Protein AF-0000000070181061 (afdb_homodimer)

Organism: Crotalus adamanteus (NCBI:txid8729)

pLDDT: mean 92.45, std 10.1, range [51.41, 98.81]

Foldseek 3Di:
DDFQQLVVLLVVCLVPLVLAAQWEEEEEQCQLNSNQVSSVVSHHPAYEYEALDPVSQVSVQVVCVVVVHDRHHYHNDDCQPHPPDDGQEYEYTPQQADQVRLVSNLVRVCVRCVVQRYKYKYKALCHPSQVVDPSVVQKDWDDKDADPPDPCVNVVNRGMMTMIMHHD/DDFQQLVVLLVVCLVPLVLAAQWEEEEEQCQLNSNQVSSVVSHHPAYEYEALDPVSQVSVQVVCVVVVHDRHHYHNDDCQPHPPDDGQEYEYTPQQADQVRLVSRLVRVCVRCVVQRYKYKYKALCHPSQVVDPSVVQKDWDDKDADPPDPCVNVVNRGMMTMIMHHD

Structure (mmCIF, N/CA/C/O backbone):
data_AF-0000000070181061-model_v1
#
loop_
_entity.id
_entity.type
_entity.pdbx_description
1 polymer 'Electron transfer flavoprotein beta subunit lysine methyltransferase'
#
loop_
_atom_site.group_PDB
_atom_site.id
_atom_site.type_symbol
_atom_site.label_atom_id
_atom_site.label_alt_id
_atom_site.label_comp_id
_atom_site.label_asym_id
_atom_site.label_entity_id
_atom_site.label_seq_id
_atom_site.pdbx_PDB_ins_code
_atom_site.Cartn_x
_atom_site.Cartn_y
_atom_site.Cartn_z
_atom_site.occupancy
_atom_site.B_iso_or_equiv
_atom_site.auth_seq_id
_atom_site.auth_comp_id
_atom_site.auth_asym_id
_atom_site.auth_atom_id
_atom_site.pdbx_PDB_model_num
ATOM 1 N N . MET A 1 1 ? -11.695 5.309 -5.578 1 59.16 1 MET A N 1
ATOM 2 C CA . MET A 1 1 ? -11.336 6.371 -4.645 1 59.16 1 MET A CA 1
ATOM 3 C C . MET A 1 1 ? -9.852 6.711 -4.742 1 59.16 1 MET A C 1
ATOM 5 O O . MET A 1 1 ? -9.016 5.812 -4.859 1 59.16 1 MET A O 1
ATOM 9 N N . TYR A 1 2 ? -9.523 7.855 -5.227 1 74.12 2 TYR A N 1
ATOM 10 C CA . TYR A 1 2 ? -8.195 8.438 -5.406 1 74.12 2 TYR A CA 1
ATOM 11 C C . TYR A 1 2 ? -7.812 9.305 -4.215 1 74.12 2 TYR A C 1
ATOM 13 O O . TYR A 1 2 ? -8.672 9.938 -3.6 1 74.12 2 TYR A O 1
ATOM 21 N N . TRP A 1 3 ? -6.562 9.156 -3.689 1 87.44 3 TRP A N 1
ATOM 22 C CA . TRP A 1 3 ? -6.082 9.867 -2.508 1 87.44 3 TRP A CA 1
ATOM 23 C C . TRP A 1 3 ? -4.918 10.789 -2.861 1 87.44 3 TRP A C 1
ATOM 25 O O . TRP A 1 3 ? -3.775 10.539 -2.477 1 87.44 3 TRP A O 1
ATOM 35 N N . PRO A 1 4 ? -5.219 11.961 -3.525 1 91.12 4 PRO A N 1
ATOM 36 C CA . PRO A 1 4 ? -4.164 12.883 -3.949 1 91.12 4 PRO A CA 1
ATOM 37 C C . PRO A 1 4 ? -3.412 13.5 -2.773 1 91.12 4 PRO A C 1
ATOM 39 O O . PRO A 1 4 ? -2.215 13.781 -2.879 1 91.12 4 PRO A O 1
ATOM 42 N N . GLY A 1 5 ? -4.152 13.711 -1.73 1 94.31 5 GLY A N 1
ATOM 43 C CA . GLY A 1 5 ? -3.523 14.297 -0.559 1 94.31 5 GLY A CA 1
ATOM 44 C C . GLY A 1 5 ? -2.373 13.469 -0.019 1 94.31 5 GLY A C 1
ATOM 45 O O . GLY A 1 5 ? -1.289 13.992 0.241 1 94.31 5 GLY A O 1
ATOM 46 N N . GLY A 1 6 ? -2.646 12.156 0.188 1 94.75 6 GLY A N 1
ATOM 47 C CA . GLY A 1 6 ? -1.6 11.242 0.621 1 94.75 6 GLY A CA 1
ATOM 48 C C . GLY A 1 6 ? -0.425 11.188 -0.338 1 94.75 6 GLY A C 1
ATOM 49 O O . GLY A 1 6 ? 0.73 11.141 0.089 1 94.75 6 GLY A O 1
ATOM 50 N N . GLN A 1 7 ? -0.76 11.25 -1.613 1 91.88 7 GLN A N 1
ATOM 51 C CA . GLN A 1 7 ? 0.275 11.242 -2.641 1 91.88 7 GLN A CA 1
ATOM 52 C C . GLN A 1 7 ? 1.186 12.461 -2.52 1 91.88 7 GLN A C 1
ATOM 54 O O . GLN A 1 7 ? 2.41 12.328 -2.521 1 91.88 7 GLN A O 1
ATOM 59 N N . GLY A 1 8 ? 0.547 13.586 -2.445 1 94.81 8 GLY A N 1
ATOM 60 C CA . GLY A 1 8 ? 1.312 14.812 -2.289 1 94.81 8 GLY A CA 1
ATOM 61 C C . GLY A 1 8 ? 2.135 14.844 -1.016 1 94.81 8 GLY A C 1
ATOM 62 O O . GLY A 1 8 ? 3.289 15.273 -1.026 1 94.81 8 GLY A O 1
ATOM 63 N N . LEU A 1 9 ? 1.564 14.359 0.056 1 96.88 9 LEU A N 1
ATOM 64 C CA . LEU A 1 9 ? 2.24 14.359 1.349 1 96.88 9 LEU A CA 1
ATOM 65 C C . LEU A 1 9 ? 3.484 13.477 1.31 1 96.88 9 LEU A C 1
ATOM 67 O O . LEU A 1 9 ? 4.539 13.859 1.815 1 96.88 9 LEU A O 1
ATOM 71 N N . SER A 1 10 ? 3.369 12.281 0.745 1 96.5 10 SER A N 1
ATOM 72 C CA . SER A 1 10 ? 4.504 11.375 0.638 1 96.5 10 SER A CA 1
ATOM 73 C C . SER A 1 10 ? 5.648 12 -0.148 1 96.5 10 SER A C 1
ATOM 75 O O . SER A 1 10 ? 6.801 11.977 0.289 1 96.5 10 SER A O 1
ATOM 77 N N . ARG A 1 11 ? 5.289 12.633 -1.261 1 94.88 11 ARG A N 1
ATOM 78 C CA . ARG A 1 11 ? 6.293 13.312 -2.076 1 94.88 11 ARG A CA 1
ATOM 79 C C . ARG A 1 11 ? 6.934 14.461 -1.312 1 94.88 11 ARG A C 1
ATOM 81 O O . ARG A 1 11 ? 8.156 14.648 -1.361 1 94.88 11 ARG A O 1
ATOM 88 N N . TYR A 1 12 ? 6.137 15.211 -0.627 1 97.94 12 TYR A N 1
ATOM 89 C CA . TYR A 1 12 ? 6.625 16.359 0.118 1 97.94 12 TYR A CA 1
ATOM 90 C C . TYR A 1 12 ? 7.652 15.945 1.16 1 97.94 12 TYR A C 1
ATOM 92 O O . TYR A 1 12 ? 8.695 16.594 1.307 1 97.94 12 TYR A O 1
ATOM 100 N N . LEU A 1 13 ? 7.387 14.852 1.898 1 98.19 13 LEU A N 1
ATOM 101 C CA . LEU A 1 13 ? 8.305 14.391 2.938 1 98.19 13 LEU A CA 1
ATOM 102 C C . LEU A 1 13 ? 9.609 13.898 2.33 1 98.19 13 LEU A C 1
ATOM 104 O O . LEU A 1 13 ? 10.688 14.117 2.895 1 98.19 13 LEU A O 1
ATOM 108 N N . LEU A 1 14 ? 9.5 13.281 1.168 1 97 14 LEU A N 1
ATOM 109 C CA . LEU A 1 14 ? 10.703 12.812 0.488 1 97 14 LEU A CA 1
ATOM 110 C C . LEU A 1 14 ? 11.523 13.992 -0.035 1 97 14 LEU A C 1
ATOM 112 O O . LEU A 1 14 ? 12.75 13.969 0.029 1 97 14 LEU A O 1
ATOM 116 N N . ASP A 1 15 ? 10.844 15 -0.495 1 97.44 15 ASP A N 1
ATOM 117 C CA . ASP A 1 15 ? 11.492 16.188 -1.041 1 97.44 15 ASP A CA 1
ATOM 118 C C . ASP A 1 15 ? 12.055 17.078 0.074 1 97.44 15 ASP A C 1
ATOM 120 O O . ASP A 1 15 ? 12.953 17.875 -0.16 1 97.44 15 ASP A O 1
ATOM 124 N N . ASN A 1 16 ? 11.5 16.984 1.239 1 98.12 16 ASN A N 1
ATOM 125 C CA . ASN A 1 16 ? 11.852 17.844 2.359 1 98.12 16 ASN A CA 1
ATOM 126 C C . ASN A 1 16 ? 12.141 17.047 3.623 1 98.12 16 ASN A C 1
ATOM 128 O O . ASN A 1 16 ? 11.438 17.188 4.625 1 98.12 16 ASN A O 1
ATOM 132 N N . PRO A 1 17 ? 13.227 16.234 3.623 1 98.12 17 PRO A N 1
ATOM 133 C CA . PRO A 1 17 ? 13.508 15.344 4.746 1 98.12 17 PRO A CA 1
ATOM 134 C C . PRO A 1 17 ? 13.656 16.078 6.074 1 98.12 17 PRO A C 1
ATOM 136 O O . PRO A 1 17 ? 13.406 15.516 7.137 1 98.12 17 PRO A O 1
ATOM 139 N N . LYS A 1 18 ? 13.938 17.359 6.066 1 97.81 18 LYS A N 1
ATOM 140 C CA . LYS A 1 18 ? 14.109 18.141 7.281 1 97.81 18 LYS A CA 1
ATOM 141 C C . LYS A 1 18 ? 12.805 18.234 8.07 1 97.81 18 LYS A C 1
ATOM 143 O O . LYS A 1 18 ? 12.812 18.453 9.281 1 97.81 18 LYS A O 1
ATOM 148 N N . MET A 1 19 ? 11.711 18.016 7.426 1 97.31 19 MET A N 1
ATOM 149 C CA . MET A 1 19 ? 10.391 18.094 8.055 1 97.31 19 MET A CA 1
ATOM 150 C C . MET A 1 19 ? 10.211 16.969 9.07 1 97.31 19 MET A C 1
ATOM 152 O O . MET A 1 19 ? 9.422 17.109 10.008 1 97.31 19 MET A O 1
ATOM 156 N N . VAL A 1 20 ? 10.992 15.844 8.836 1 98.44 20 VAL A N 1
ATOM 157 C CA . VAL A 1 20 ? 10.68 14.695 9.688 1 98.44 20 VAL A CA 1
ATOM 158 C C . VAL A 1 20 ? 11.953 14.18 10.352 1 98.44 20 VAL A C 1
ATOM 160 O O . VAL A 1 20 ? 11.898 13.344 11.25 1 98.44 20 VAL A O 1
ATOM 163 N N . GLN A 1 21 ? 13.109 14.68 9.969 1 98.44 21 GLN A N 1
ATOM 164 C CA . GLN A 1 21 ? 14.375 14.164 10.477 1 98.44 21 GLN A CA 1
ATOM 165 C C . GLN A 1 21 ? 14.422 14.211 12 1 98.44 21 GLN A C 1
ATOM 167 O O . GLN A 1 21 ? 14.172 15.258 12.602 1 98.44 21 GLN A O 1
ATOM 172 N N . LYS A 1 22 ? 14.633 13.07 12.656 1 98.31 22 LYS A N 1
ATOM 173 C CA . LYS A 1 22 ? 14.805 12.875 14.094 1 98.31 22 LYS A CA 1
ATOM 174 C C . LYS A 1 22 ? 13.508 13.172 14.844 1 98.31 22 LYS A C 1
ATOM 176 O O . LYS A 1 22 ? 13.531 13.422 16.047 1 98.31 22 LYS A O 1
ATOM 181 N N . LYS A 1 23 ? 12.383 13.172 14.18 1 98.38 23 LYS A N 1
ATOM 182 C CA . LYS A 1 23 ? 11.102 13.516 14.797 1 98.38 23 LYS A CA 1
ATOM 183 C C . LYS A 1 23 ? 10.25 12.266 15.008 1 98.38 23 LYS A C 1
ATOM 185 O O . LYS A 1 23 ? 10.422 11.266 14.32 1 98.38 23 LYS A O 1
ATOM 190 N N . LYS A 1 24 ? 9.406 12.398 15.992 1 98.56 24 LYS A N 1
ATOM 191 C CA . LYS A 1 24 ? 8.305 11.453 16.188 1 98.56 24 LYS A CA 1
ATOM 192 C C . LYS A 1 24 ? 7.09 11.844 15.352 1 98.56 24 LYS A C 1
ATOM 194 O O . LYS A 1 24 ? 6.516 12.922 15.555 1 98.56 24 LYS A O 1
ATOM 199 N N . VAL A 1 25 ? 6.672 10.914 14.438 1 98.81 25 VAL A N 1
ATOM 200 C CA . VAL A 1 25 ? 5.664 11.273 13.445 1 98.81 25 VAL A CA 1
ATOM 201 C C . VAL A 1 25 ? 4.457 10.344 13.57 1 98.81 25 VAL A C 1
ATOM 203 O O . VAL A 1 25 ? 4.613 9.117 13.656 1 98.81 25 VAL A O 1
ATOM 206 N N . LEU A 1 26 ? 3.256 10.891 13.648 1 98.81 26 LEU A N 1
ATOM 207 C CA . LEU A 1 26 ? 2.006 10.148 13.555 1 98.81 26 LEU A CA 1
ATOM 208 C C . LEU A 1 26 ? 1.361 10.328 12.188 1 98.81 26 LEU A C 1
ATOM 210 O O . LEU A 1 26 ? 1.105 11.453 11.758 1 98.81 26 LEU A O 1
ATOM 214 N N . ASP A 1 27 ? 1.188 9.273 11.469 1 98.81 27 ASP A N 1
ATOM 215 C CA . ASP A 1 27 ? 0.458 9.258 10.203 1 98.81 27 ASP A CA 1
ATOM 216 C C . ASP A 1 27 ? -0.997 8.844 10.414 1 98.81 27 ASP A C 1
ATOM 218 O O . ASP A 1 27 ? -1.304 7.652 10.477 1 98.81 27 ASP A O 1
ATOM 222 N N . LEU A 1 28 ? -1.925 9.797 10.5 1 98.5 28 LEU A N 1
ATOM 223 C CA . LEU A 1 28 ? -3.34 9.555 10.758 1 98.5 28 LEU A CA 1
ATOM 224 C C . LEU A 1 28 ? -4.09 9.258 9.469 1 98.5 28 LEU A C 1
ATOM 226 O O . LEU A 1 28 ? -3.975 10.008 8.492 1 98.5 28 LEU A O 1
ATOM 230 N N . GLY A 1 29 ? -4.98 8.211 9.484 1 97.12 29 GLY A N 1
ATOM 231 C CA . GLY A 1 29 ? -5.57 7.781 8.227 1 97.12 29 GLY A CA 1
ATOM 232 C C . GLY A 1 29 ? -4.535 7.336 7.211 1 97.12 29 GLY A C 1
ATOM 233 O O . GLY A 1 29 ? -4.535 7.812 6.07 1 97.12 29 GLY A O 1
ATOM 234 N N . SER A 1 30 ? -3.713 6.34 7.547 1 96.94 30 SER A N 1
ATOM 235 C CA . SER A 1 30 ? -2.463 6.062 6.844 1 96.94 30 SER A CA 1
ATOM 236 C C . SER A 1 30 ? -2.713 5.301 5.551 1 96.94 30 SER A C 1
ATOM 238 O O . SER A 1 30 ? -1.865 5.289 4.656 1 96.94 30 SER A O 1
ATOM 240 N N . GLY A 1 31 ? -3.883 4.59 5.492 1 94.06 31 GLY A N 1
ATOM 241 C CA . GLY A 1 31 ? -4.113 3.764 4.316 1 94.06 31 GLY A CA 1
ATOM 242 C C . GLY A 1 31 ? -3.053 2.695 4.121 1 94.06 31 GLY A C 1
ATOM 243 O O . GLY A 1 31 ? -2.779 1.91 5.035 1 94.06 31 GLY A O 1
ATOM 244 N N . CYS A 1 32 ? -2.438 2.727 2.973 1 93.5 32 CYS A N 1
ATOM 245 C CA . CYS A 1 32 ? -1.421 1.721 2.684 1 93.5 32 CYS A CA 1
ATOM 246 C C . CYS A 1 32 ? -0.087 2.094 3.318 1 93.5 32 CYS A C 1
ATOM 248 O O . CYS A 1 32 ? 0.895 1.361 3.188 1 93.5 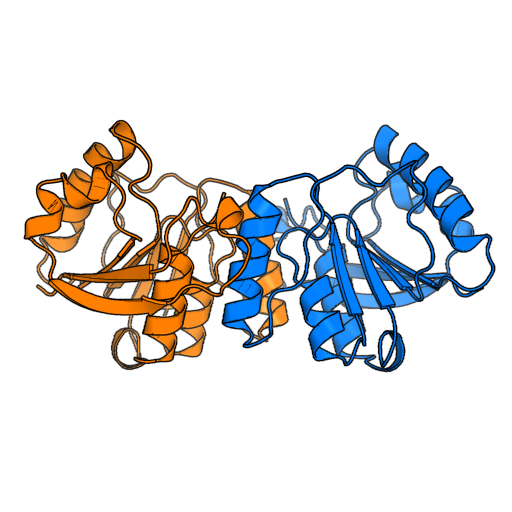32 CYS A O 1
ATOM 250 N N . GLY A 1 33 ? 0.02 3.229 3.947 1 96.38 33 GLY A N 1
ATOM 251 C CA . GLY A 1 33 ? 1.184 3.604 4.734 1 96.38 33 GLY A CA 1
ATOM 252 C C . GLY A 1 33 ? 2.24 4.332 3.926 1 96.38 33 GLY A C 1
ATOM 253 O O . GLY A 1 33 ? 3.377 4.488 4.375 1 96.38 33 GLY A O 1
ATOM 254 N N . ALA A 1 34 ? 1.887 4.809 2.723 1 95.88 34 ALA A N 1
ATOM 255 C CA . ALA A 1 34 ? 2.861 5.465 1.858 1 95.88 34 ALA A CA 1
ATOM 256 C C . ALA A 1 34 ? 3.498 6.664 2.561 1 95.88 34 ALA A C 1
ATOM 258 O O . ALA A 1 34 ? 4.715 6.848 2.504 1 95.88 34 ALA A O 1
ATOM 259 N N . THR A 1 35 ? 2.703 7.441 3.252 1 97.94 35 THR A N 1
ATOM 260 C CA . THR A 1 35 ? 3.219 8.625 3.924 1 97.94 35 THR A CA 1
ATOM 261 C C . THR A 1 35 ? 4.082 8.242 5.121 1 97.94 35 THR A C 1
ATOM 263 O O . THR A 1 35 ? 5.141 8.828 5.348 1 97.94 35 THR A O 1
ATOM 266 N N . ALA A 1 36 ? 3.643 7.25 5.895 1 98.62 36 ALA A N 1
ATOM 267 C CA . ALA A 1 36 ? 4.426 6.734 7.016 1 98.62 36 ALA A CA 1
ATOM 268 C C . ALA A 1 36 ? 5.781 6.215 6.543 1 98.62 36 ALA A C 1
ATOM 270 O O . ALA A 1 36 ? 6.809 6.484 7.168 1 98.62 36 ALA A O 1
ATOM 271 N N . ILE A 1 37 ? 5.797 5.562 5.457 1 98.12 37 ILE A N 1
ATOM 272 C CA . ILE A 1 37 ? 7.023 4.996 4.898 1 98.12 37 ILE A CA 1
ATOM 273 C C . ILE A 1 37 ? 7.93 6.121 4.402 1 98.12 37 ILE A C 1
ATOM 275 O O . ILE A 1 37 ? 9.141 6.109 4.656 1 98.12 37 ILE A O 1
ATOM 279 N N . ALA A 1 38 ? 7.348 7.121 3.73 1 98.19 38 ALA A N 1
ATOM 280 C CA . ALA A 1 38 ? 8.125 8.281 3.285 1 98.19 38 ALA A CA 1
ATOM 281 C C . ALA A 1 38 ? 8.797 8.977 4.465 1 98.19 38 ALA A C 1
ATOM 283 O O . ALA A 1 38 ? 9.961 9.375 4.371 1 98.19 38 ALA A O 1
ATOM 284 N N . ALA A 1 39 ? 8.055 9.086 5.559 1 98.81 39 ALA A N 1
ATOM 285 C CA . ALA A 1 39 ? 8.625 9.688 6.762 1 98.81 39 ALA A CA 1
ATOM 286 C C . ALA A 1 39 ? 9.812 8.875 7.273 1 98.81 39 ALA A C 1
ATOM 288 O O . ALA A 1 39 ? 10.852 9.43 7.629 1 98.81 39 ALA A O 1
ATOM 289 N N . THR A 1 40 ? 9.648 7.543 7.301 1 98.62 40 THR A N 1
ATOM 290 C CA . THR A 1 40 ? 10.703 6.645 7.754 1 98.62 40 THR A CA 1
ATOM 291 C C . THR A 1 40 ? 11.93 6.762 6.855 1 98.62 40 THR A C 1
ATOM 293 O O . THR A 1 40 ? 13.047 6.941 7.348 1 98.62 40 THR A O 1
ATOM 296 N N . LEU A 1 41 ? 11.742 6.773 5.586 1 97.62 41 LEU A N 1
ATOM 297 C CA . LEU A 1 41 ? 12.82 6.859 4.609 1 97.62 41 LEU A CA 1
ATOM 298 C C . LEU A 1 41 ? 13.531 8.203 4.699 1 97.62 41 LEU A C 1
ATOM 300 O O . LEU A 1 41 ? 14.719 8.305 4.379 1 97.62 41 LEU A O 1
ATOM 304 N N . SER A 1 42 ? 12.836 9.219 5.188 1 98.31 42 SER A N 1
ATOM 305 C CA . SER A 1 42 ? 13.367 10.578 5.242 1 98.31 42 SER A CA 1
ATOM 306 C C . SER A 1 42 ? 14.039 10.859 6.582 1 98.31 42 SER A C 1
ATOM 308 O O . SER A 1 42 ? 14.453 11.984 6.852 1 98.31 42 SER A O 1
ATOM 310 N N . GLY A 1 43 ? 14.047 9.898 7.48 1 98.44 43 GLY A N 1
ATOM 311 C CA . GLY A 1 43 ? 14.922 10.016 8.641 1 98.44 43 GLY A CA 1
ATOM 312 C C . GLY A 1 43 ? 14.164 10.266 9.93 1 98.44 43 GLY A C 1
ATOM 313 O O . GLY A 1 43 ? 14.758 10.688 10.93 1 98.44 43 GLY A O 1
ATOM 314 N N . ALA A 1 44 ? 12.883 10.055 9.945 1 98.75 44 ALA A N 1
ATOM 315 C CA . ALA A 1 44 ? 12.141 10.148 11.203 1 98.75 44 ALA A CA 1
ATOM 316 C C . ALA A 1 44 ? 12.711 9.203 12.25 1 98.75 44 ALA A C 1
ATOM 318 O O . ALA A 1 44 ? 13.172 8.109 11.922 1 98.75 44 ALA A O 1
ATOM 319 N N . SER A 1 45 ? 12.711 9.648 13.531 1 98.38 45 SER A N 1
ATOM 320 C CA . SER A 1 45 ? 13.211 8.805 14.609 1 98.38 45 SER A CA 1
ATOM 321 C C . SER A 1 45 ? 12.203 7.727 14.984 1 98.38 45 SER A C 1
ATOM 323 O O . SER A 1 45 ? 12.586 6.617 15.367 1 98.38 45 SER A O 1
ATOM 325 N N . GLN A 1 46 ? 10.945 8.078 14.898 1 98.31 46 GLN A N 1
ATOM 326 C CA . GLN A 1 46 ? 9.836 7.176 15.188 1 98.31 46 GLN A CA 1
ATOM 327 C C . GLN A 1 46 ? 8.617 7.512 14.328 1 98.31 46 GLN A C 1
ATOM 329 O O . GLN A 1 46 ? 8.289 8.688 14.141 1 98.31 46 GLN A O 1
ATOM 334 N N . VAL A 1 47 ? 8.023 6.469 13.773 1 98.75 47 VAL A N 1
ATOM 335 C CA . VAL A 1 47 ? 6.809 6.645 12.992 1 98.75 47 VAL A CA 1
ATOM 336 C C . VAL A 1 47 ? 5.738 5.668 13.469 1 98.75 47 VAL A C 1
ATOM 338 O O . VAL A 1 47 ? 6.023 4.488 13.695 1 98.75 47 VAL A O 1
ATOM 341 N N . VAL A 1 48 ? 4.559 6.145 13.703 1 98.62 48 VAL A N 1
ATOM 342 C CA . VAL A 1 48 ? 3.385 5.328 13.984 1 98.62 48 VAL A CA 1
ATOM 343 C C . VAL A 1 48 ? 2.295 5.621 12.953 1 98.62 48 VAL A C 1
ATOM 345 O O . VAL A 1 48 ? 2.008 6.785 12.656 1 98.62 48 VAL A O 1
ATOM 348 N N . ALA A 1 49 ? 1.792 4.602 12.344 1 98.31 49 ALA A N 1
ATOM 349 C CA . ALA A 1 49 ? 0.659 4.73 11.43 1 98.31 49 ALA A CA 1
ATOM 350 C C . ALA A 1 49 ? -0.654 4.402 12.133 1 98.31 49 ALA A C 1
ATOM 352 O O . ALA A 1 49 ? -0.69 3.562 13.031 1 98.31 49 ALA A O 1
ATOM 353 N N . ASN A 1 50 ? -1.717 5.098 11.75 1 98.19 50 ASN A N 1
ATOM 354 C CA . ASN A 1 50 ? -3.043 4.844 12.305 1 98.19 50 ASN A CA 1
ATOM 355 C C . ASN A 1 50 ? -4.102 4.762 11.211 1 98.19 50 ASN A C 1
ATOM 357 O O . ASN A 1 50 ? -4.176 5.637 10.344 1 98.19 50 ASN A O 1
ATOM 361 N N . ASP A 1 51 ? -4.816 3.73 11.25 1 96.81 51 ASP A N 1
ATOM 362 C CA . ASP A 1 51 ? -5.965 3.533 10.375 1 96.81 51 ASP A CA 1
ATOM 363 C C . ASP A 1 51 ? -6.973 2.568 11 1 96.81 51 ASP A C 1
ATOM 365 O O . ASP A 1 51 ? -6.598 1.503 11.492 1 96.81 51 ASP A O 1
ATOM 369 N N . ILE A 1 52 ? -8.164 2.912 10.938 1 95.31 52 ILE A N 1
ATOM 370 C CA . ILE A 1 52 ? -9.164 2.105 11.633 1 95.31 52 ILE A CA 1
ATOM 371 C C . ILE A 1 52 ? -9.508 0.879 10.789 1 95.31 52 ILE A C 1
ATOM 373 O O . ILE A 1 52 ? -10.148 -0.055 11.273 1 95.31 52 ILE A O 1
ATOM 377 N N . ASP A 1 53 ? -9.195 0.925 9.484 1 91.5 53 ASP A N 1
ATOM 378 C CA . ASP A 1 53 ? -9.391 -0.241 8.625 1 91.5 53 ASP A CA 1
ATOM 379 C C . ASP A 1 53 ? -8.297 -1.279 8.852 1 91.5 53 ASP A C 1
ATOM 381 O O . ASP A 1 53 ? -7.117 -1.015 8.602 1 91.5 53 ASP A O 1
ATOM 385 N N . PRO A 1 54 ? -8.656 -2.434 9.211 1 86.56 54 PRO A N 1
ATOM 386 C CA . PRO A 1 54 ? -7.641 -3.455 9.484 1 86.56 54 PRO A CA 1
ATOM 387 C C . PRO A 1 54 ? -6.852 -3.855 8.242 1 86.56 54 PRO A C 1
ATOM 389 O O . PRO A 1 54 ? -5.711 -4.309 8.352 1 86.56 54 PRO A O 1
ATOM 392 N N . VAL A 1 55 ? -7.402 -3.723 7.09 1 86.56 55 VAL A N 1
ATOM 393 C CA . VAL A 1 55 ? -6.723 -4.062 5.844 1 86.56 55 VAL A CA 1
ATOM 394 C C . VAL A 1 55 ? -5.512 -3.152 5.648 1 86.56 55 VAL A C 1
ATOM 396 O O . VAL A 1 55 ? -4.504 -3.564 5.066 1 86.56 55 VAL A O 1
ATOM 399 N N . ALA A 1 56 ? -5.652 -1.959 6.238 1 91.75 56 ALA A N 1
ATOM 400 C CA . ALA A 1 56 ? -4.555 -1.002 6.129 1 91.75 56 ALA A CA 1
ATOM 401 C C . ALA A 1 56 ? -3.295 -1.533 6.809 1 91.75 56 ALA A C 1
ATOM 403 O O . ALA A 1 56 ? -2.193 -1.416 6.27 1 91.75 56 ALA A O 1
ATOM 404 N N . ALA A 1 57 ? -3.439 -2.172 7.953 1 90.56 57 ALA A N 1
ATOM 405 C CA . ALA A 1 57 ? -2.295 -2.703 8.688 1 90.56 57 ALA A CA 1
ATOM 406 C C . ALA A 1 57 ? -1.549 -3.748 7.863 1 90.56 57 ALA A C 1
ATOM 408 O O . ALA A 1 57 ? -0.317 -3.74 7.809 1 90.56 57 ALA A O 1
ATOM 409 N N . ALA A 1 58 ? -2.264 -4.586 7.234 1 87.19 58 ALA A N 1
ATOM 410 C CA . ALA A 1 58 ? -1.662 -5.621 6.398 1 87.19 58 ALA A CA 1
ATOM 411 C C . ALA A 1 58 ? -0.928 -5.012 5.207 1 87.19 58 ALA A C 1
ATOM 413 O O . ALA A 1 58 ? 0.172 -5.449 4.859 1 87.19 58 ALA A O 1
ATOM 414 N N . ALA A 1 59 ? -1.545 -4.031 4.586 1 91.69 59 ALA A N 1
ATOM 415 C CA . ALA A 1 59 ? -0.937 -3.354 3.445 1 91.69 59 ALA A CA 1
ATOM 416 C C . ALA A 1 59 ? 0.367 -2.668 3.846 1 91.69 59 ALA A C 1
ATOM 418 O O . ALA A 1 59 ? 1.346 -2.697 3.098 1 91.69 59 ALA A O 1
ATOM 419 N N . ILE A 1 60 ? 0.365 -2.096 4.996 1 94.44 60 ILE A N 1
ATOM 420 C CA . ILE A 1 60 ? 1.537 -1.364 5.461 1 94.44 60 ILE A CA 1
ATOM 421 C C . ILE A 1 60 ? 2.705 -2.328 5.656 1 94.44 60 ILE A C 1
ATOM 423 O O . ILE A 1 60 ? 3.84 -2.023 5.281 1 94.44 60 ILE A O 1
ATOM 427 N N . VAL A 1 61 ? 2.434 -3.443 6.199 1 91.12 61 VAL A N 1
ATOM 428 C CA . VAL A 1 61 ? 3.473 -4.449 6.398 1 91.12 61 VAL A CA 1
ATOM 429 C C . VAL A 1 61 ? 4.078 -4.84 5.055 1 91.12 61 VAL A C 1
ATOM 431 O O . VAL A 1 61 ? 5.305 -4.867 4.902 1 91.12 61 VAL A O 1
ATOM 434 N N . LEU A 1 62 ? 3.244 -5.105 4.105 1 90.75 62 LEU A N 1
ATOM 435 C CA . LEU A 1 62 ? 3.688 -5.48 2.77 1 90.75 62 LEU A CA 1
ATOM 436 C C . LEU A 1 62 ? 4.531 -4.375 2.145 1 90.75 62 LEU A C 1
ATOM 438 O O . LEU A 1 62 ? 5.582 -4.645 1.557 1 90.75 62 LEU A O 1
ATOM 442 N N . ASN A 1 63 ? 4.113 -3.17 2.363 1 93.81 63 ASN A N 1
ATOM 443 C CA . ASN A 1 63 ? 4.812 -2.039 1.767 1 93.81 63 ASN A CA 1
ATOM 444 C C . ASN A 1 63 ? 6.156 -1.787 2.449 1 93.81 63 ASN A C 1
ATOM 446 O O . ASN A 1 63 ? 7.121 -1.384 1.798 1 93.81 63 ASN A O 1
ATOM 450 N N . CYS A 1 64 ? 6.184 -1.975 3.744 1 93.88 64 CYS A N 1
ATOM 451 C CA . CYS A 1 64 ? 7.457 -1.868 4.449 1 93.88 64 CYS A CA 1
ATOM 452 C C . CYS A 1 64 ? 8.477 -2.846 3.877 1 93.88 64 CYS A C 1
ATOM 454 O O . CYS A 1 64 ? 9.625 -2.473 3.617 1 93.88 64 CYS A O 1
ATOM 456 N N . GLU A 1 65 ? 8.023 -3.998 3.658 1 88.56 65 GLU A N 1
ATOM 457 C CA . GLU A 1 65 ? 8.906 -5.023 3.111 1 88.56 65 GLU A CA 1
ATOM 458 C C . GLU A 1 65 ? 9.375 -4.656 1.706 1 88.56 65 GLU A C 1
ATOM 460 O O . GLU A 1 65 ? 10.562 -4.781 1.389 1 88.56 65 GLU A O 1
ATOM 465 N N . LEU A 1 66 ? 8.453 -4.25 0.913 1 90.88 66 LEU A N 1
ATOM 466 C CA . LEU A 1 66 ? 8.758 -3.85 -0.457 1 90.88 66 LEU A CA 1
ATOM 467 C C . LEU A 1 66 ? 9.836 -2.771 -0.482 1 90.88 66 LEU A C 1
ATOM 469 O O . LEU A 1 66 ? 10.664 -2.736 -1.396 1 90.88 66 LEU A O 1
ATOM 473 N N . ASN A 1 67 ? 9.852 -1.903 0.552 1 93.19 67 ASN A N 1
ATOM 474 C CA . ASN A 1 67 ? 10.773 -0.771 0.585 1 93.19 67 ASN A CA 1
ATOM 475 C C . ASN A 1 67 ? 11.969 -1.046 1.497 1 93.19 67 ASN A C 1
ATOM 477 O O . ASN A 1 67 ? 12.742 -0.136 1.809 1 93.19 67 ASN A O 1
ATOM 481 N N . ASN A 1 68 ? 12.078 -2.242 1.974 1 90.44 68 ASN A N 1
ATOM 482 C CA . ASN A 1 68 ? 13.203 -2.721 2.768 1 90.44 68 ASN A CA 1
ATOM 483 C C . ASN A 1 68 ? 13.359 -1.927 4.062 1 90.44 68 ASN A C 1
ATOM 485 O O . ASN A 1 68 ? 14.461 -1.508 4.41 1 90.44 68 ASN A O 1
ATOM 489 N N . ILE A 1 69 ? 12.25 -1.653 4.727 1 93.19 69 ILE A N 1
ATOM 490 C CA . ILE A 1 69 ? 12.32 -1.012 6.035 1 93.19 69 ILE A CA 1
ATOM 491 C C . ILE A 1 69 ? 11.656 -1.905 7.082 1 93.19 69 ILE A C 1
ATOM 493 O O . ILE A 1 69 ? 10.859 -2.783 6.746 1 93.19 69 ILE A O 1
ATOM 497 N N . ASP A 1 70 ? 12.047 -1.688 8.336 1 92.75 70 ASP A N 1
ATOM 498 C CA . ASP A 1 70 ? 11.414 -2.414 9.438 1 92.75 70 ASP A CA 1
ATOM 499 C C . ASP A 1 70 ? 9.93 -2.094 9.523 1 92.75 70 ASP A C 1
ATOM 501 O O . ASP A 1 70 ? 9.5 -1.003 9.141 1 92.75 70 ASP A O 1
ATOM 505 N N . PRO A 1 71 ? 9.164 -3.031 9.984 1 92 71 PRO A N 1
ATOM 506 C CA . PRO A 1 71 ? 7.723 -2.785 10.117 1 92 71 PRO A CA 1
ATOM 507 C C . PRO A 1 71 ? 7.414 -1.552 10.969 1 92 71 PRO A C 1
ATOM 509 O O . PRO A 1 71 ? 8.047 -1.337 12.008 1 92 71 PRO A O 1
ATOM 512 N N . ILE A 1 72 ? 6.512 -0.768 10.484 1 96 72 ILE A N 1
ATOM 513 C CA . ILE A 1 72 ? 6.012 0.399 11.203 1 96 72 ILE A CA 1
ATOM 514 C C . ILE A 1 72 ? 4.855 -0.008 12.109 1 96 72 ILE A C 1
ATOM 516 O O . ILE A 1 72 ? 3.955 -0.74 11.688 1 96 72 ILE A O 1
ATOM 520 N N . PRO A 1 73 ? 4.906 0.377 13.43 1 95.88 73 PRO A N 1
ATOM 521 C CA . PRO A 1 73 ? 3.734 0.116 14.273 1 95.88 73 PRO A CA 1
ATOM 522 C C . PRO A 1 73 ? 2.455 0.734 13.711 1 95.88 73 PRO A C 1
ATOM 524 O O . PRO A 1 73 ? 2.467 1.88 13.25 1 95.88 73 PRO A O 1
ATOM 527 N N . VAL A 1 74 ? 1.344 -0.052 13.734 1 95.75 74 VAL A N 1
ATOM 528 C CA . VAL A 1 74 ? 0.055 0.407 13.227 1 95.75 74 VAL A CA 1
ATOM 529 C C . VAL A 1 74 ? -0.995 0.333 14.336 1 95.75 74 VAL A C 1
ATOM 531 O O . VAL A 1 74 ? -1.207 -0.728 14.922 1 95.75 74 VAL A O 1
ATOM 534 N N . LEU A 1 75 ? -1.57 1.453 14.648 1 96.31 75 LEU A N 1
ATOM 535 C CA . LEU A 1 75 ? -2.707 1.506 15.562 1 96.31 75 LEU A CA 1
ATOM 536 C C . LEU A 1 75 ? -4.023 1.444 14.789 1 96.31 75 LEU A C 1
ATOM 538 O O . LEU A 1 75 ? -4.219 2.186 13.828 1 96.31 75 LEU A O 1
ATOM 542 N N . THR A 1 76 ? -4.973 0.598 15.203 1 95.12 76 THR A N 1
ATOM 543 C CA . THR A 1 76 ? -6.219 0.429 14.461 1 95.12 76 THR A CA 1
ATOM 544 C C . THR A 1 76 ? -7.391 1.027 15.234 1 95.12 76 THR A C 1
ATOM 546 O O . THR A 1 76 ? -8.531 1.01 14.758 1 95.12 76 THR A O 1
ATOM 549 N N . GLU A 1 77 ? -7.082 1.549 16.359 1 96.44 77 GLU A N 1
ATOM 550 C CA . GLU A 1 77 ? -8.133 2.223 17.125 1 96.44 77 GLU A CA 1
ATOM 551 C C . GLU A 1 77 ? -8.414 3.615 16.562 1 96.44 77 GLU A C 1
ATOM 553 O O . GLU A 1 77 ? -7.543 4.223 15.93 1 96.44 77 GLU A O 1
ATOM 558 N N . ASN A 1 78 ? -9.625 4.121 16.75 1 97.75 78 ASN A N 1
ATOM 559 C CA . ASN A 1 78 ? -9.945 5.508 16.422 1 97.75 78 ASN A CA 1
ATOM 560 C C . ASN A 1 78 ? -9.289 6.48 17.406 1 97.75 78 ASN A C 1
ATOM 562 O O . ASN A 1 78 ? -9.633 6.5 18.594 1 97.75 78 ASN A O 1
ATOM 566 N N . LEU A 1 79 ? -8.398 7.297 16.938 1 97.94 79 LEU A N 1
ATOM 567 C CA . LEU A 1 79 ? -7.645 8.188 17.812 1 97.94 79 LEU A CA 1
ATOM 568 C C . LEU A 1 79 ? -8.336 9.547 17.938 1 97.94 79 LEU A C 1
ATOM 570 O O . LEU A 1 79 ? -8.008 10.344 18.812 1 97.94 79 LEU A O 1
ATOM 574 N N . ILE A 1 80 ? -9.188 9.859 17.031 1 97.81 80 ILE A N 1
ATOM 575 C CA . ILE A 1 80 ? -9.82 11.18 17 1 97.81 80 ILE A CA 1
ATOM 576 C C . ILE A 1 80 ? -10.625 11.391 18.281 1 97.81 80 ILE A C 1
ATOM 578 O O . ILE A 1 80 ? -11.484 10.586 18.625 1 97.81 80 ILE A O 1
ATOM 582 N N . GLY A 1 81 ? -10.344 12.398 18.984 1 96.5 81 GLY A N 1
ATOM 583 C CA . GLY A 1 81 ? -11.039 12.719 20.219 1 96.5 81 GLY A CA 1
ATOM 584 C C . GLY A 1 81 ? -10.336 12.188 21.453 1 96.5 81 GLY A C 1
ATOM 585 O O . GLY A 1 81 ? -10.773 12.438 22.578 1 96.5 81 GLY A O 1
ATOM 586 N N . THR A 1 82 ? -9.219 11.5 21.219 1 96.88 82 THR A N 1
ATOM 587 C CA . THR A 1 82 ? -8.484 10.945 22.344 1 96.88 82 THR A CA 1
ATOM 588 C C . THR A 1 82 ? -7.203 11.727 22.609 1 96.88 82 THR A C 1
ATOM 590 O O . THR A 1 82 ? -6.844 12.609 21.812 1 96.88 82 THR A O 1
ATOM 593 N N . ASP A 1 83 ? -6.625 11.422 23.75 1 95 83 ASP A N 1
ATOM 594 C CA . ASP A 1 83 ? -5.301 11.969 24.047 1 95 83 ASP A CA 1
ATOM 595 C C . ASP A 1 83 ? -4.199 11.078 23.484 1 95 83 ASP A C 1
ATOM 597 O O . ASP A 1 83 ? -4.02 9.945 23.922 1 95 83 ASP A O 1
ATOM 601 N N . ILE A 1 84 ? -3.461 11.609 22.516 1 93 84 ILE A N 1
ATOM 602 C CA . ILE A 1 84 ? -2.48 10.789 21.828 1 93 84 ILE A CA 1
ATOM 603 C C . ILE A 1 84 ? -1.081 11.086 22.359 1 93 84 ILE A C 1
ATOM 605 O O . ILE A 1 84 ? -0.094 10.516 21.891 1 93 84 ILE A O 1
ATOM 609 N N . GLY A 1 85 ? -0.946 11.859 23.312 1 91.62 85 GLY A N 1
ATOM 610 C CA . GLY A 1 85 ? 0.358 12.219 23.844 1 91.62 85 GLY A CA 1
ATOM 611 C C . GLY A 1 85 ? 1.12 13.188 22.969 1 91.62 85 GLY A C 1
ATOM 612 O O . GLY A 1 85 ? 0.521 14.039 22.312 1 91.62 85 GLY A O 1
ATOM 613 N N . LYS A 1 86 ? 2.496 13.156 23.047 1 92.12 86 LYS A N 1
ATOM 614 C CA . LYS A 1 86 ? 3.322 14.164 22.391 1 92.12 86 LYS A CA 1
ATOM 615 C C . LYS A 1 86 ? 3.883 13.648 21.078 1 92.12 86 LYS A C 1
ATOM 617 O O . LYS A 1 86 ? 4.473 12.57 21.031 1 92.12 86 LYS A O 1
ATOM 622 N N . TRP A 1 87 ? 3.668 14.367 20.078 1 97.19 87 TRP A N 1
ATOM 623 C CA . TRP A 1 87 ? 4.23 14.141 18.75 1 97.19 87 TRP A CA 1
ATOM 624 C C . TRP A 1 87 ? 4.918 15.398 18.234 1 97.19 87 TRP A C 1
ATOM 626 O O . TRP A 1 87 ? 4.504 16.516 18.547 1 97.19 87 TRP A O 1
ATOM 636 N N . ASP A 1 88 ? 6.012 15.141 17.531 1 98 88 ASP A N 1
ATOM 637 C CA . ASP A 1 88 ? 6.641 16.281 16.875 1 98 88 ASP A CA 1
ATOM 638 C C . ASP A 1 88 ? 5.859 16.719 15.641 1 98 88 ASP A C 1
ATOM 640 O O . ASP A 1 88 ? 5.754 17.906 15.344 1 98 88 ASP A O 1
ATOM 644 N N . LEU A 1 89 ? 5.277 15.742 14.961 1 98.44 89 LEU A N 1
ATOM 645 C CA . LEU A 1 89 ? 4.586 16.016 13.703 1 98.44 89 LEU A CA 1
ATOM 646 C C . LEU A 1 89 ? 3.428 15.039 13.508 1 98.44 89 LEU A C 1
ATOM 648 O O . LEU A 1 89 ? 3.582 13.828 13.703 1 98.44 89 LEU A O 1
ATOM 652 N N . ILE A 1 90 ? 2.254 15.562 13.188 1 98.62 90 ILE A N 1
ATOM 653 C CA . ILE A 1 90 ? 1.101 14.789 12.734 1 98.62 90 ILE A CA 1
ATOM 654 C C . ILE A 1 90 ? 0.856 15.047 11.25 1 98.62 90 ILE A C 1
ATOM 656 O O . ILE A 1 90 ? 0.869 16.188 10.805 1 98.62 90 ILE A O 1
ATOM 660 N N . VAL A 1 91 ? 0.723 13.977 10.461 1 98.75 91 VAL A N 1
ATOM 661 C CA . VAL A 1 91 ? 0.426 14.117 9.039 1 98.75 91 VAL A CA 1
ATOM 662 C C . VAL A 1 91 ? -0.891 13.414 8.719 1 98.75 91 VAL A C 1
ATOM 664 O O . VAL A 1 91 ? -1.213 12.383 9.312 1 98.75 91 VAL A O 1
ATOM 667 N N . LEU A 1 92 ? -1.687 13.992 7.848 1 98.25 92 LEU A N 1
ATOM 668 C CA . LEU A 1 92 ? -2.91 13.344 7.395 1 98.25 92 LEU A CA 1
ATOM 669 C C . LEU A 1 92 ? -3.266 13.781 5.977 1 98.25 92 LEU A C 1
ATOM 671 O O . LEU A 1 92 ? -3.135 14.953 5.633 1 98.25 92 LEU A O 1
ATOM 675 N N . GLY A 1 93 ? -3.549 12.836 5.168 1 96.81 93 GLY A N 1
ATOM 676 C CA . GLY A 1 93 ? -3.936 13.055 3.785 1 96.81 93 GLY A CA 1
ATOM 677 C C . GLY A 1 93 ? -5.367 12.648 3.49 1 96.81 93 GLY A C 1
ATOM 678 O O . GLY A 1 93 ? -5.77 11.523 3.789 1 96.81 93 GLY A O 1
ATOM 679 N N . ASP A 1 94 ? -6.137 13.547 2.934 1 94.5 94 ASP A N 1
ATOM 680 C CA . ASP A 1 94 ? -7.465 13.289 2.385 1 94.5 94 ASP A CA 1
ATOM 681 C C . ASP A 1 94 ? -8.445 12.883 3.482 1 94.5 94 ASP A C 1
ATOM 683 O O . ASP A 1 94 ? -9.312 12.039 3.264 1 94.5 94 ASP A O 1
ATOM 687 N N . MET A 1 95 ? -8.32 13.477 4.641 1 96.62 95 MET A N 1
ATOM 688 C CA . MET A 1 95 ? -9.125 13.023 5.773 1 96.62 95 MET A CA 1
ATOM 689 C C . MET A 1 95 ? -10.367 13.898 5.938 1 96.62 95 MET A C 1
ATOM 691 O O . MET A 1 95 ? -11.258 13.57 6.727 1 96.62 95 MET A O 1
ATOM 695 N N . PHE A 1 96 ? -10.461 14.984 5.168 1 96.38 96 PHE A N 1
ATOM 696 C CA . PHE A 1 96 ? -11.617 15.867 5.242 1 96.38 96 PHE A CA 1
ATOM 697 C C . PHE A 1 96 ? -12.641 15.523 4.164 1 96.38 96 PHE A C 1
ATOM 699 O O . PHE A 1 96 ? -13.031 16.375 3.373 1 96.38 96 PHE A O 1
ATOM 706 N N . TYR A 1 97 ? -13.148 14.273 4.199 1 91.88 97 TYR A N 1
ATOM 707 C CA . TYR A 1 97 ? -13.914 13.805 3.051 1 91.88 97 TYR A CA 1
ATOM 708 C C . TYR A 1 97 ? -15.406 13.797 3.359 1 91.88 97 TYR A C 1
ATOM 710 O O . TYR A 1 97 ? -16.234 13.578 2.469 1 91.88 97 TYR A O 1
ATOM 718 N N . ASN A 1 98 ? -15.828 14.094 4.543 1 94.38 98 ASN A N 1
ATOM 719 C CA . ASN A 1 98 ? -17.234 14.336 4.879 1 94.38 98 ASN A CA 1
ATOM 720 C C . ASN A 1 98 ? -17.359 15.297 6.055 1 94.38 98 ASN A C 1
ATOM 722 O O . ASN A 1 98 ? -16.391 15.57 6.758 1 94.38 98 ASN A O 1
ATOM 726 N N . GLU A 1 99 ? -18.578 15.758 6.223 1 94.75 99 GLU A N 1
ATOM 727 C CA . GLU A 1 99 ? -18.828 16.844 7.16 1 94.75 99 GLU A CA 1
ATOM 728 C C . GLU A 1 99 ? -18.594 16.406 8.602 1 94.75 99 GLU A C 1
ATOM 730 O O . GLU A 1 99 ? -17.906 17.078 9.367 1 94.75 99 GLU A O 1
ATOM 735 N N . GLU A 1 100 ? -19.109 15.305 8.945 1 96.12 100 GLU A N 1
ATOM 736 C CA . GLU A 1 100 ? -19.016 14.812 10.32 1 96.12 100 GLU A CA 1
ATOM 737 C C . GLU A 1 100 ? -17.562 14.602 10.719 1 96.12 100 GLU A C 1
ATOM 739 O O . GLU A 1 100 ? -17.141 15.023 11.797 1 96.12 100 GLU A O 1
ATOM 744 N N . LEU A 1 101 ? -16.844 14.023 9.867 1 96.56 101 LEU A N 1
ATOM 745 C CA . LEU A 1 101 ? -15.422 13.773 10.141 1 96.56 101 LEU A CA 1
ATOM 746 C C . LEU A 1 101 ? -14.641 15.086 10.188 1 96.56 101 LEU A C 1
ATOM 748 O O . LEU A 1 101 ? -13.805 15.273 11.07 1 96.56 101 LEU A O 1
ATOM 752 N N . ALA A 1 102 ? -14.906 15.953 9.258 1 97.12 102 ALA A N 1
ATOM 753 C CA . ALA A 1 102 ? -14.211 17.234 9.195 1 97.12 102 ALA A CA 1
ATOM 754 C C . ALA A 1 102 ? -14.352 18 10.508 1 97.12 102 ALA A C 1
ATOM 756 O O . ALA A 1 102 ? -13.375 18.531 11.039 1 97.12 102 ALA A O 1
ATOM 757 N N . ASP A 1 103 ? -15.539 17.984 11.055 1 96.62 103 ASP A N 1
ATOM 758 C CA . ASP A 1 103 ? -15.82 18.703 12.297 1 96.62 103 ASP A CA 1
ATOM 759 C C . ASP A 1 103 ? -15.078 18.078 13.477 1 96.62 103 ASP A C 1
ATOM 761 O O . ASP A 1 103 ? -14.398 18.781 14.227 1 96.62 103 ASP A O 1
ATOM 765 N N . SER A 1 104 ? -15.188 16.797 13.625 1 97.62 104 SER A N 1
ATOM 766 C CA . SER A 1 104 ? -14.547 16.109 14.734 1 97.62 104 SER A CA 1
ATOM 767 C C . SER A 1 104 ? -13.023 16.172 14.625 1 97.62 104 SER A C 1
ATOM 769 O O . SER A 1 104 ? -12.336 16.375 15.625 1 97.62 104 SER A O 1
ATOM 771 N N . LEU A 1 105 ? -12.57 16.094 13.414 1 97.69 105 LEU A N 1
ATOM 772 C CA . LEU A 1 105 ? -11.141 16.109 13.148 1 97.69 105 LEU A CA 1
ATOM 773 C C . LEU A 1 105 ? -10.547 17.484 13.461 1 97.69 105 LEU A C 1
ATOM 775 O O . LEU A 1 105 ? -9.523 17.578 14.148 1 97.69 105 LEU A O 1
ATOM 779 N N . SER A 1 106 ? -11.18 18.516 12.977 1 96.94 106 SER A N 1
ATOM 780 C CA . SER A 1 106 ? -10.68 19.875 13.195 1 96.94 106 SER A CA 1
ATOM 781 C C . SER A 1 106 ? -10.633 20.219 14.68 1 96.94 106 SER A C 1
ATOM 783 O O . SER A 1 106 ? -9.641 20.766 15.164 1 96.94 106 SER A O 1
ATOM 785 N N . GLU A 1 107 ? -11.672 19.844 15.398 1 96.56 107 GLU A N 1
ATOM 786 C CA . GLU A 1 107 ? -11.719 20.094 16.828 1 96.56 107 GLU A CA 1
ATOM 787 C C . GLU A 1 107 ? -10.609 19.344 17.562 1 96.56 107 GLU A C 1
ATOM 789 O O . GLU A 1 107 ? -9.93 19.906 18.422 1 96.56 107 GLU A O 1
ATOM 794 N N . TRP A 1 108 ? -10.438 18.156 17.188 1 97.62 108 TRP A N 1
ATOM 795 C CA . TRP A 1 108 ? -9.438 17.297 17.828 1 97.62 108 TRP A CA 1
ATOM 796 C C . TRP A 1 108 ? -8.023 17.781 17.5 1 97.62 108 TRP A C 1
ATOM 798 O O . TRP A 1 108 ? -7.176 17.875 18.391 1 97.62 108 TRP A O 1
ATOM 808 N N . LEU A 1 109 ? -7.715 18.172 16.25 1 97 109 LEU A N 1
ATOM 809 C CA . LEU A 1 109 ? -6.402 18.641 15.836 1 97 109 LEU A CA 1
ATOM 810 C C . LEU A 1 109 ? -6.043 19.953 16.531 1 97 109 LEU A C 1
ATOM 812 O O . LEU A 1 109 ? -4.887 20.156 16.906 1 97 109 LEU A O 1
ATOM 816 N N . LYS A 1 110 ? -7.051 20.812 16.703 1 95.31 110 LYS A N 1
ATOM 817 C CA . LYS A 1 110 ? -6.812 22.062 17.422 1 95.31 110 LYS A CA 1
ATOM 818 C C . LYS A 1 110 ? -6.281 21.797 18.828 1 95.31 110 LYS A C 1
ATOM 820 O O . LYS A 1 110 ? -5.355 22.469 19.281 1 95.31 110 LYS A O 1
ATOM 825 N N . LYS A 1 111 ? -6.863 20.812 19.406 1 94.94 111 LYS A N 1
ATOM 826 C CA . LYS A 1 111 ? -6.43 20.438 20.75 1 94.94 111 LYS A CA 1
ATOM 827 C C . LYS A 1 111 ? -5.027 19.844 20.734 1 94.94 111 LYS A C 1
ATOM 829 O O . LYS A 1 111 ? -4.219 20.109 21.625 1 94.94 111 LYS A O 1
ATOM 834 N N . CYS A 1 112 ? -4.672 19.078 19.703 1 95.12 112 CYS A N 1
ATOM 835 C CA . CYS A 1 112 ? -3.385 18.406 19.609 1 95.12 112 CYS A CA 1
ATOM 836 C C . CYS A 1 112 ? -2.254 19.406 19.422 1 95.12 112 CYS A C 1
ATOM 838 O O . CYS A 1 112 ? -1.145 19.203 19.922 1 95.12 112 CYS A O 1
ATOM 840 N N . ILE A 1 113 ? -2.549 20.516 18.797 1 93.31 113 ILE A N 1
ATOM 841 C CA . ILE A 1 113 ? -1.468 21.438 18.438 1 93.31 113 ILE A CA 1
ATOM 842 C C . ILE A 1 113 ? -1.397 22.562 19.469 1 93.31 113 ILE A C 1
ATOM 844 O O . ILE A 1 113 ? -0.52 23.438 19.391 1 93.31 113 ILE A O 1
ATOM 848 N N . GLN A 1 114 ? -2.305 22.516 20.359 1 89.06 114 GLN A N 1
ATOM 849 C CA . GLN A 1 114 ? -2.391 23.609 21.328 1 89.06 114 GLN A CA 1
ATOM 850 C C . GLN A 1 114 ? -1.188 23.594 22.281 1 89.06 114 GLN A C 1
ATOM 852 O O . GLN A 1 114 ? -0.893 24.609 22.922 1 89.06 114 GLN A O 1
ATOM 857 N N . ASP A 1 115 ? -0.501 22.5 22.328 1 83.88 115 ASP A N 1
ATOM 858 C CA . ASP A 1 115 ? 0.638 22.406 23.234 1 83.88 115 ASP A CA 1
ATOM 859 C C . ASP A 1 115 ? 1.801 23.266 22.766 1 83.88 115 ASP A C 1
ATOM 861 O O . ASP A 1 115 ? 2.762 23.484 23.5 1 83.88 115 ASP A O 1
ATOM 865 N N . GLY A 1 116 ? 1.812 23.734 21.547 1 83.25 116 GLY A N 1
ATOM 866 C CA . GLY A 1 116 ? 2.812 24.641 21.016 1 83.25 116 GLY A CA 1
ATOM 867 C C . GLY A 1 116 ? 4.055 23.922 20.5 1 83.25 116 GLY A C 1
ATOM 868 O O . GLY A 1 116 ? 5.035 24.562 20.141 1 83.25 116 GLY A O 1
ATOM 869 N N . HIS A 1 117 ? 4.035 22.625 20.5 1 91.31 117 HIS A N 1
ATOM 870 C CA . HIS A 1 117 ? 5.211 21.875 20.078 1 91.31 117 HIS A CA 1
ATOM 871 C C . HIS A 1 117 ? 4.906 21.016 18.859 1 91.31 117 HIS A C 1
ATOM 873 O O . HIS A 1 117 ? 5.777 20.797 18.016 1 91.31 117 HIS A O 1
ATOM 879 N N . THR A 1 118 ? 3.668 20.641 18.703 1 96.12 118 THR A N 1
ATOM 880 C CA . THR A 1 118 ? 3.289 19.688 17.656 1 96.12 118 THR A CA 1
ATOM 881 C C . THR A 1 118 ? 3.045 20.406 16.344 1 96.12 118 THR A C 1
ATOM 883 O O . THR A 1 118 ? 2.271 21.375 16.281 1 96.12 118 THR A O 1
ATOM 886 N N . GLU A 1 119 ? 3.791 19.984 15.258 1 97.56 119 GLU A N 1
ATOM 887 C CA . GLU A 1 119 ? 3.559 20.453 13.891 1 97.56 119 GLU A CA 1
ATOM 888 C C . GLU A 1 119 ? 2.506 19.594 13.188 1 97.56 119 GLU A C 1
ATOM 890 O O . GLU A 1 119 ? 2.238 18.469 13.602 1 97.56 119 GLU A O 1
ATOM 895 N N . LEU A 1 120 ? 1.932 20.219 12.172 1 98.06 120 LEU A N 1
ATOM 896 C CA . LEU A 1 120 ? 0.874 19.547 11.43 1 98.06 120 LEU A CA 1
ATOM 897 C C . LEU A 1 120 ? 1.065 19.719 9.93 1 98.06 120 LEU A C 1
ATOM 899 O O . LEU A 1 120 ? 1.358 20.828 9.461 1 98.06 120 LEU A O 1
ATOM 903 N N . LEU A 1 121 ? 0.997 18.594 9.172 1 98.62 121 LEU A N 1
ATOM 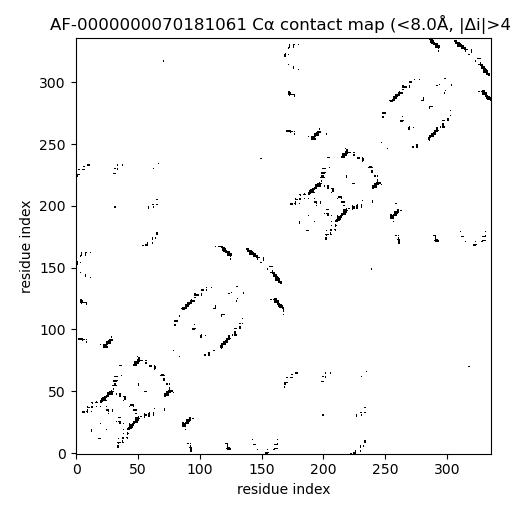904 C CA . LEU A 1 121 ? 0.957 18.625 7.711 1 98.62 121 LEU A CA 1
ATOM 905 C C . LEU A 1 121 ? -0.306 17.953 7.188 1 98.62 121 LEU A C 1
ATOM 907 O O . LEU A 1 121 ? -0.631 16.828 7.594 1 98.62 121 LEU A O 1
ATOM 911 N N . ILE A 1 122 ? -0.991 18.641 6.328 1 98.5 122 ILE A N 1
ATOM 912 C CA . ILE A 1 122 ? -2.203 18.094 5.719 1 98.5 122 ILE A CA 1
ATOM 913 C C . ILE A 1 122 ? -2.068 18.125 4.199 1 98.5 122 ILE A C 1
ATOM 915 O O . ILE A 1 122 ? -1.677 19.141 3.617 1 98.5 122 ILE A O 1
ATOM 919 N N . GLY A 1 123 ? -2.266 16.984 3.572 1 97.88 123 GLY A N 1
ATOM 920 C CA . GLY A 1 123 ? -2.436 16.922 2.129 1 97.88 123 GLY A CA 1
ATOM 921 C C . GLY A 1 123 ? -3.889 16.844 1.701 1 97.88 123 GLY A C 1
ATOM 922 O O . GLY A 1 123 ? -4.633 15.977 2.154 1 97.88 123 GLY A O 1
ATOM 923 N N . ASP A 1 124 ? -4.312 17.766 0.841 1 96.75 124 ASP A N 1
ATOM 924 C CA . ASP A 1 124 ? -5.699 17.828 0.394 1 96.75 124 ASP A CA 1
ATOM 925 C C . ASP A 1 124 ? -5.801 18.469 -0.985 1 96.75 124 ASP A C 1
ATOM 927 O O . ASP A 1 124 ? -5.164 19.5 -1.246 1 96.75 124 ASP A O 1
ATOM 931 N N . PRO A 1 125 ? -6.605 17.922 -1.843 1 94.25 125 PRO A N 1
ATOM 932 C CA . PRO A 1 125 ? -6.711 18.469 -3.199 1 94.25 125 PRO A CA 1
ATOM 933 C C . PRO A 1 125 ? -7.676 19.641 -3.287 1 94.25 125 PRO A C 1
ATOM 935 O O . PRO A 1 125 ? -7.953 20.141 -4.383 1 94.25 125 PRO A O 1
ATOM 938 N N . GLY A 1 126 ? -8.195 20.078 -2.205 1 93.62 126 GLY A N 1
ATOM 939 C CA . GLY A 1 126 ? -9.18 21.156 -2.201 1 93.62 126 GLY A CA 1
ATOM 940 C C . GLY A 1 126 ? -10.594 20.656 -2.01 1 93.62 126 GLY A C 1
ATOM 941 O O . GLY A 1 126 ? -11.531 21.188 -2.623 1 93.62 126 GLY A O 1
ATOM 942 N N . ARG A 1 127 ? -10.797 19.703 -1.183 1 92.75 127 ARG A N 1
ATOM 943 C CA . ARG A 1 127 ? -12.133 19.188 -0.87 1 92.75 127 ARG A CA 1
ATOM 944 C C . ARG A 1 127 ? -12.977 20.25 -0.165 1 92.75 127 ARG A C 1
ATOM 946 O O . ARG A 1 127 ? -12.461 21.031 0.638 1 92.75 127 ARG A O 1
ATOM 953 N N . PRO A 1 128 ? -14.25 20.141 -0.393 1 94.56 128 PRO A N 1
ATOM 954 C CA . PRO A 1 128 ? -15.125 21.188 0.138 1 94.56 128 PRO A CA 1
ATOM 955 C C . PRO A 1 128 ? -15.102 21.266 1.663 1 94.56 128 PRO A C 1
ATOM 957 O O . PRO A 1 128 ? -15.086 22.359 2.232 1 94.56 128 PRO A O 1
ATOM 960 N N . TYR A 1 129 ? -15.078 20.141 2.316 1 95.69 129 TYR A N 1
ATOM 961 C CA . TYR A 1 129 ? -15.164 20.109 3.773 1 95.69 129 TYR A CA 1
ATOM 962 C C . TYR A 1 129 ? -13.867 20.594 4.402 1 95.69 129 TYR A C 1
ATOM 964 O O . TYR A 1 129 ? -13.82 20.891 5.598 1 95.69 129 TYR A O 1
ATOM 972 N N . PHE A 1 130 ? -12.828 20.609 3.568 1 96.44 130 PHE A N 1
ATOM 973 C CA . PHE A 1 130 ? -11.562 21.156 4.059 1 96.44 130 PHE A CA 1
ATOM 974 C C . PHE A 1 130 ? -11.5 22.672 3.844 1 96.44 130 PHE A C 1
ATOM 976 O O . PHE A 1 130 ? -11.258 23.422 4.785 1 96.44 130 PHE A O 1
ATOM 983 N N . VAL A 1 131 ? -11.781 23.094 2.607 1 94.81 131 VAL A N 1
ATOM 984 C CA . VAL A 1 131 ? -11.516 24.469 2.219 1 94.81 131 VAL A CA 1
ATOM 985 C C . VAL A 1 131 ? -12.516 25.406 2.9 1 94.81 131 VAL A C 1
ATOM 987 O O . VAL A 1 131 ? -12.242 26.594 3.084 1 94.81 131 VAL A O 1
ATOM 990 N N . THR A 1 132 ? -13.656 24.875 3.305 1 95 132 THR A N 1
ATOM 991 C CA . THR A 1 132 ? -14.656 25.719 3.949 1 95 132 THR A CA 1
ATOM 992 C C . THR A 1 132 ? -14.539 25.625 5.469 1 95 132 THR A C 1
ATOM 994 O O . THR A 1 132 ? -15.234 26.344 6.191 1 95 132 THR A O 1
ATOM 997 N N . ASN A 1 133 ? -13.742 24.734 5.957 1 95.12 133 ASN A N 1
ATOM 998 C CA . ASN A 1 133 ? -13.555 24.578 7.398 1 95.12 133 ASN A CA 1
ATOM 999 C C . ASN A 1 133 ? -12.742 25.719 7.988 1 95.12 133 ASN A C 1
ATOM 1001 O O . ASN A 1 133 ? -11.703 26.094 7.441 1 95.12 133 ASN A O 1
ATOM 1005 N N . GLN A 1 134 ? -13.141 26.281 9.125 1 93.06 134 GLN A N 1
ATOM 1006 C CA . GLN A 1 134 ? -12.445 27.391 9.773 1 93.06 134 GLN A CA 1
ATOM 1007 C C . GLN A 1 134 ? -11.016 27 10.141 1 93.06 134 GLN A C 1
ATOM 1009 O O . GLN A 1 134 ? -10.117 27.844 10.148 1 93.06 134 GLN A O 1
ATOM 1014 N N . PHE A 1 135 ? -10.867 25.781 10.328 1 93.94 135 PHE A N 1
ATOM 1015 C CA . PHE A 1 135 ? -9.562 25.25 10.695 1 93.94 135 PHE A CA 1
ATOM 1016 C C . PHE A 1 135 ? -8.531 25.547 9.617 1 93.94 135 PHE A C 1
ATOM 1018 O O . PHE A 1 135 ? -7.348 25.734 9.906 1 93.94 135 PHE A O 1
ATOM 1025 N N . GLN A 1 136 ? -8.945 25.594 8.383 1 94.31 136 GLN A N 1
ATOM 1026 C CA . GLN A 1 136 ? -8.055 25.797 7.242 1 94.31 136 GLN A CA 1
ATOM 1027 C C . GLN A 1 136 ? -7.367 27.156 7.32 1 94.31 136 GLN A C 1
ATOM 1029 O O . GLN A 1 136 ? -6.23 27.312 6.863 1 94.31 136 GLN A O 1
ATOM 1034 N N . ARG A 1 137 ? -7.926 28.109 8 1 93.38 137 ARG A N 1
ATOM 1035 C CA . ARG A 1 137 ? -7.391 29.453 8.102 1 93.38 137 ARG A CA 1
ATOM 1036 C C . ARG A 1 137 ? -6.141 29.484 8.977 1 93.38 137 ARG A C 1
ATOM 1038 O O . ARG A 1 137 ? -5.34 30.422 8.898 1 93.38 137 ARG A O 1
ATOM 1045 N N . MET A 1 138 ? -6 28.484 9.766 1 94.31 138 MET A N 1
ATOM 1046 C CA . MET A 1 138 ? -4.852 28.406 10.664 1 94.31 138 MET A CA 1
ATOM 1047 C C . MET A 1 138 ? -3.629 27.844 9.938 1 94.31 138 MET A C 1
ATOM 1049 O O . MET A 1 138 ? -2.514 27.906 10.461 1 94.31 138 MET A O 1
ATOM 1053 N N . LEU A 1 139 ? -3.869 27.344 8.781 1 96.94 139 LEU A N 1
ATOM 1054 C CA . LEU A 1 139 ? -2.824 26.625 8.07 1 96.94 139 LEU A CA 1
ATOM 1055 C C . LEU A 1 139 ? -2.246 27.469 6.941 1 96.94 139 LEU A C 1
ATOM 1057 O O . LEU A 1 139 ? -2.914 28.375 6.438 1 96.94 139 LEU A O 1
ATOM 1061 N N . HIS A 1 140 ? -0.987 27.109 6.547 1 97.25 140 HIS A N 1
ATOM 1062 C CA . HIS A 1 140 ? -0.305 27.75 5.434 1 97.25 140 HIS A CA 1
ATOM 1063 C C . HIS A 1 140 ? 0.001 26.766 4.32 1 97.25 140 HIS A C 1
ATOM 1065 O O . HIS A 1 140 ? 0.538 25.688 4.578 1 97.25 140 HIS A O 1
ATOM 1071 N N . LYS A 1 141 ? -0.379 27.156 3.133 1 97.75 141 LYS A N 1
ATOM 1072 C CA . LYS A 1 141 ? -0.007 26.328 1.989 1 97.75 141 LYS A CA 1
ATOM 1073 C C . LYS A 1 141 ? 1.499 26.359 1.746 1 97.75 141 LYS A C 1
ATOM 1075 O O . LYS A 1 141 ? 2.068 27.438 1.528 1 97.75 141 LYS A O 1
ATOM 1080 N N . VAL A 1 142 ? 2.146 25.203 1.687 1 98.12 142 VAL A N 1
ATOM 1081 C CA . VAL A 1 142 ? 3.605 25.219 1.637 1 98.12 142 VAL A CA 1
ATOM 1082 C C . VAL A 1 142 ? 4.086 24.562 0.341 1 98.12 142 VAL A C 1
ATOM 1084 O O . VAL A 1 142 ? 5.242 24.734 -0.051 1 98.12 142 VAL A O 1
ATOM 1087 N N . SER A 1 143 ? 3.211 23.828 -0.321 1 97.88 143 SER A N 1
ATOM 1088 C CA . SER A 1 143 ? 3.604 23.188 -1.568 1 97.88 143 SER A CA 1
ATOM 1089 C C . SER A 1 143 ? 2.383 22.75 -2.373 1 97.88 143 SER A C 1
ATOM 1091 O O . SER A 1 143 ? 1.263 22.734 -1.855 1 97.88 143 SER A O 1
ATOM 1093 N N . GLU A 1 144 ? 2.572 22.469 -3.637 1 96.94 144 GLU A N 1
ATOM 1094 C CA . GLU A 1 144 ? 1.579 21.891 -4.535 1 96.94 144 GLU A CA 1
ATOM 1095 C C . GLU A 1 144 ? 2.213 20.875 -5.473 1 96.94 144 GLU A C 1
ATOM 1097 O O . GLU A 1 144 ? 3.361 21.031 -5.887 1 96.94 144 GLU A O 1
ATOM 1102 N N . TYR A 1 145 ? 1.485 19.812 -5.738 1 93.62 145 TYR A N 1
ATOM 1103 C CA . TYR A 1 145 ? 1.972 18.766 -6.633 1 93.62 145 TYR A CA 1
ATOM 1104 C C . TYR A 1 145 ? 0.944 18.453 -7.715 1 93.62 145 TYR A C 1
ATOM 1106 O O . TYR A 1 145 ? -0.257 18.391 -7.441 1 93.62 145 TYR A O 1
ATOM 1114 N N . ALA A 1 146 ? 1.492 18.203 -8.938 1 89.19 146 ALA A N 1
ATOM 1115 C CA . ALA A 1 146 ? 0.648 17.688 -10.016 1 89.19 146 ALA A CA 1
ATOM 1116 C C . ALA A 1 146 ? 0.399 16.203 -9.852 1 89.19 146 ALA A C 1
ATOM 1118 O O . ALA A 1 146 ? 1.289 15.453 -9.43 1 89.19 146 ALA A O 1
ATOM 1119 N N . LEU A 1 147 ? -0.8 15.836 -10.125 1 80.94 147 LEU A N 1
ATOM 1120 C CA . LEU A 1 147 ? -1.145 14.422 -10.07 1 80.94 147 LEU A CA 1
ATOM 1121 C C . LEU A 1 147 ? -0.908 13.758 -11.43 1 80.94 147 LEU A C 1
ATOM 1123 O O . LEU A 1 147 ? -1.071 14.391 -12.469 1 80.94 147 LEU A O 1
ATOM 1127 N N . PRO A 1 148 ? -0.388 12.492 -11.344 1 68.56 148 PRO A N 1
ATOM 1128 C CA . PRO A 1 148 ? -0.146 11.828 -12.625 1 68.56 148 PRO A CA 1
ATOM 1129 C C . PRO A 1 148 ? -1.399 11.742 -13.492 1 68.56 148 PRO A C 1
ATOM 1131 O O . PRO A 1 148 ? -2.516 11.68 -12.969 1 68.56 148 PRO A O 1
ATOM 1134 N N . LYS A 1 149 ? -1.232 11.992 -14.805 1 59.5 149 LYS A N 1
ATOM 1135 C CA . LYS A 1 149 ? -2.283 12.062 -15.82 1 59.5 149 LYS A CA 1
ATOM 1136 C C . LYS A 1 149 ? -3.068 10.758 -15.883 1 59.5 149 LYS A C 1
ATOM 1138 O O . LYS A 1 149 ? -2.826 9.922 -16.766 1 59.5 149 LYS A O 1
ATOM 1143 N N . SER A 1 150 ? -3.064 10.031 -14.797 1 57.44 150 SER A N 1
ATOM 1144 C CA . SER A 1 150 ? -4.008 8.945 -15.023 1 57.44 150 SER A CA 1
ATOM 1145 C C . SER A 1 150 ? -5.418 9.477 -15.266 1 57.44 150 SER A C 1
ATOM 1147 O O . SER A 1 150 ? -5.691 10.656 -15.031 1 57.44 150 SER A O 1
ATOM 1149 N N . SER A 1 151 ? -6.422 8.633 -15.688 1 54.12 151 SER A N 1
ATOM 1150 C CA . SER A 1 151 ? -7.73 9.086 -16.156 1 54.12 151 SER A CA 1
ATOM 1151 C C . SER A 1 151 ? -8.414 9.969 -15.109 1 54.12 151 SER A C 1
ATOM 1153 O O . SER A 1 151 ? -8.461 9.625 -13.93 1 54.12 151 SER A O 1
ATOM 1155 N N . PRO A 1 152 ? -8.562 11.141 -15.57 1 51.44 152 PRO A N 1
ATOM 1156 C CA . PRO A 1 152 ? -9.297 12.109 -14.758 1 51.44 152 PRO A CA 1
ATOM 1157 C C . PRO A 1 152 ? -10.422 11.469 -13.953 1 51.44 152 PRO A C 1
ATOM 1159 O O . PRO A 1 152 ? -10.734 11.93 -12.852 1 51.44 152 PRO A O 1
ATOM 1162 N N . GLU A 1 153 ? -11.023 10.469 -14.57 1 53.91 153 GLU A N 1
ATOM 1163 C CA . GLU A 1 153 ? -12.117 9.797 -13.883 1 53.91 153 GLU A CA 1
ATOM 1164 C C . GLU A 1 153 ? -11.656 9.203 -12.555 1 53.91 153 GLU A C 1
ATOM 1166 O O . GLU A 1 153 ? -12.422 9.156 -11.594 1 53.91 153 GLU A O 1
ATOM 1171 N N . GLU A 1 154 ? -10.352 8.961 -12.578 1 55.31 154 GLU A N 1
ATOM 1172 C CA . GLU A 1 154 ? -9.797 8.328 -11.383 1 55.31 154 GLU A CA 1
ATOM 1173 C C . GLU A 1 154 ? -9.523 9.352 -10.289 1 55.31 154 GLU A C 1
ATOM 1175 O O . GLU A 1 154 ? -9.586 9.031 -9.102 1 55.31 154 GLU A O 1
ATOM 1180 N N . TYR A 1 155 ? -9.391 10.617 -10.828 1 57.94 155 TYR A N 1
ATOM 1181 C CA . TYR A 1 155 ? -9.008 11.633 -9.852 1 57.94 155 TYR A CA 1
ATOM 1182 C C . TYR A 1 155 ? -10.172 12.57 -9.555 1 57.94 155 TYR A C 1
ATOM 1184 O O . TYR A 1 155 ? -9.961 13.703 -9.109 1 57.94 155 TYR A O 1
ATOM 1192 N N . ASN A 1 156 ? -11.305 12.078 -9.727 1 59.47 156 ASN A N 1
ATOM 1193 C CA . ASN A 1 156 ? -12.484 12.922 -9.531 1 59.47 156 ASN A CA 1
ATOM 1194 C C . ASN A 1 156 ? -12.242 14.344 -10.039 1 59.47 156 ASN A C 1
ATOM 1196 O O . ASN A 1 156 ? -12.648 15.305 -9.391 1 59.47 156 ASN A O 1
ATOM 1200 N N . GLY A 1 157 ? -11.414 14.43 -10.977 1 63.56 157 GLY A N 1
ATOM 1201 C CA . GLY A 1 157 ? -11.281 15.727 -11.617 1 63.56 157 GLY A CA 1
ATOM 1202 C C . GLY A 1 157 ? -10.133 16.547 -11.078 1 63.56 157 GLY A C 1
ATOM 1203 O O . GLY A 1 157 ? -9.789 17.594 -11.633 1 63.56 157 GLY A O 1
ATOM 1204 N N . SER A 1 158 ? -9.602 16.219 -9.922 1 73.44 158 SER A N 1
ATOM 1205 C CA . SER A 1 158 ? -8.484 17 -9.391 1 73.44 158 SER A CA 1
ATOM 1206 C C . SER A 1 158 ? -7.199 16.719 -10.164 1 73.44 158 SER A C 1
ATOM 1208 O O . SER A 1 158 ? -6.891 15.57 -10.469 1 73.44 158 SER A O 1
ATOM 1210 N N . THR A 1 159 ? -6.484 17.844 -10.5 1 82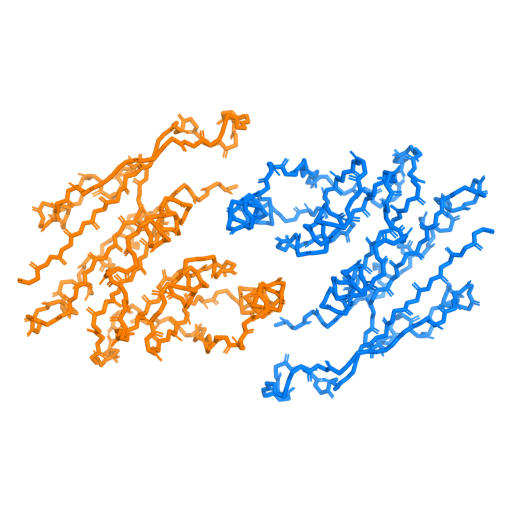.69 159 THR A N 1
ATOM 1211 C CA . THR A 1 159 ? -5.227 17.703 -11.227 1 82.69 159 THR A CA 1
ATOM 1212 C C . THR A 1 159 ? -4.047 18.062 -10.336 1 82.69 159 THR A C 1
ATOM 1214 O O . THR A 1 159 ? -2.889 17.859 -10.711 1 82.69 159 THR A O 1
ATOM 1217 N N . LYS A 1 160 ? -4.422 18.609 -9.156 1 92.25 160 LYS A N 1
ATOM 1218 C CA . LYS A 1 160 ? -3.365 19 -8.227 1 92.25 160 LYS A CA 1
ATOM 1219 C C . LYS A 1 160 ? -3.756 18.688 -6.785 1 92.25 160 LYS A C 1
ATOM 1221 O O . LYS A 1 160 ? -4.922 18.422 -6.5 1 92.25 160 LYS A O 1
ATOM 1226 N N . THR A 1 161 ? -2.781 18.609 -5.98 1 95.12 161 THR A N 1
ATOM 1227 C CA . THR A 1 161 ? -2.992 18.531 -4.539 1 95.12 161 THR A CA 1
ATOM 1228 C C . THR A 1 161 ? -2.088 19.516 -3.807 1 95.12 161 THR A C 1
ATOM 1230 O O . THR A 1 161 ? -1.115 20.016 -4.375 1 95.12 161 THR A O 1
ATOM 1233 N N . PHE A 1 162 ? -2.488 19.828 -2.633 1 97.44 162 PHE A N 1
ATOM 1234 C CA . PHE A 1 162 ? -1.813 20.891 -1.876 1 97.44 162 PHE A CA 1
ATOM 1235 C C . PHE A 1 162 ? -1.388 20.375 -0.504 1 97.44 162 PHE A C 1
ATOM 1237 O O . PHE A 1 162 ? -2.078 19.547 0.098 1 97.44 162 PHE A O 1
ATOM 1244 N N . ILE A 1 163 ? -0.241 20.859 -0.086 1 98.5 163 ILE A N 1
ATOM 1245 C CA . ILE A 1 163 ? 0.257 20.531 1.247 1 98.5 163 ILE A CA 1
ATOM 1246 C C . ILE A 1 163 ? 0.137 21.75 2.152 1 98.5 163 ILE A C 1
ATOM 1248 O O . ILE A 1 163 ? 0.597 22.844 1.798 1 98.5 163 ILE A O 1
ATOM 1252 N N . TRP A 1 164 ? -0.517 21.562 3.275 1 98.31 164 TRP A N 1
ATOM 1253 C CA . TRP A 1 164 ? -0.75 22.625 4.254 1 98.31 164 TRP A CA 1
ATOM 1254 C C . TRP A 1 164 ? 0.004 22.344 5.547 1 98.31 164 TRP A C 1
ATOM 1256 O O . TRP A 1 164 ? 0.075 21.203 5.996 1 98.31 164 TRP A O 1
ATOM 1266 N N . ASN A 1 165 ? 0.527 23.328 6.102 1 97.94 165 ASN A N 1
ATOM 1267 C CA . ASN A 1 165 ? 1.358 23.203 7.293 1 97.94 165 ASN A CA 1
ATOM 1268 C C . ASN A 1 165 ? 0.864 24.094 8.422 1 97.94 165 ASN A C 1
ATOM 1270 O O . ASN A 1 165 ? 0.413 25.219 8.18 1 97.94 165 ASN A O 1
ATOM 1274 N N . TYR A 1 166 ? 0.813 23.609 9.594 1 94.25 166 TYR A N 1
ATOM 1275 C CA . TYR A 1 166 ? 0.744 24.406 10.82 1 94.25 166 TYR A CA 1
ATOM 1276 C C . TYR A 1 166 ? 2.043 24.297 11.609 1 94.25 166 TYR A C 1
ATOM 1278 O O . TYR A 1 166 ? 2.486 23.203 11.945 1 94.25 166 TYR A O 1
ATOM 1286 N N . GLN A 1 167 ? 2.645 25.391 11.852 1 86.12 167 GLN A N 1
ATOM 1287 C CA . GLN A 1 167 ? 3.797 25.516 12.742 1 86.12 167 GLN A CA 1
ATOM 1288 C C . GLN A 1 167 ? 3.477 26.375 13.953 1 86.12 167 GLN A C 1
ATOM 1290 O O . GLN A 1 167 ? 3.014 27.516 13.805 1 86.12 167 GLN A O 1
ATOM 1295 N N . PRO A 1 168 ? 3.619 25.734 15.125 1 77.94 168 PRO A N 1
ATOM 1296 C CA . PRO A 1 168 ? 3.361 26.531 16.328 1 77.94 168 PRO A CA 1
ATOM 1297 C C . PRO A 1 168 ? 4.176 27.812 16.375 1 77.94 168 PRO A C 1
ATOM 1299 O O . PRO A 1 168 ? 5.254 27.891 15.781 1 77.94 168 PRO A O 1
ATOM 1302 N N . MET B 1 1 ? -5.977 -8.594 9.273 1 59.56 1 MET B N 1
ATOM 1303 C CA . MET B 1 1 ? -5.754 -9.539 8.188 1 59.56 1 MET B CA 1
ATOM 1304 C C . MET B 1 1 ? -4.348 -9.391 7.613 1 59.56 1 MET B C 1
ATOM 1306 O O . MET B 1 1 ? -3.854 -8.266 7.461 1 59.56 1 MET B O 1
ATOM 1310 N N . TYR B 1 2 ? -3.506 -10.344 7.797 1 74.5 2 TYR B N 1
ATOM 1311 C CA . TYR B 1 2 ? -2.125 -10.469 7.344 1 74.5 2 TYR B CA 1
ATOM 1312 C C . TYR B 1 2 ? -2.049 -11.266 6.043 1 74.5 2 TYR B C 1
ATOM 1314 O O . TYR B 1 2 ? -2.852 -12.172 5.812 1 74.5 2 TYR B O 1
ATOM 1322 N N . TRP B 1 3 ? -1.229 -10.789 5.051 1 87.56 3 TRP B N 1
ATOM 1323 C CA . TRP B 1 3 ? -1.108 -11.398 3.73 1 87.56 3 TRP B CA 1
ATOM 1324 C C . TRP B 1 3 ? 0.312 -11.898 3.486 1 87.56 3 TRP B C 1
ATOM 1326 O O . TRP B 1 3 ? 1.039 -11.344 2.66 1 87.56 3 TRP B O 1
ATOM 1336 N N . PRO B 1 4 ? 0.7 -13.055 4.129 1 91.25 4 PRO B N 1
ATOM 1337 C CA . PRO B 1 4 ? 2.061 -13.578 3.996 1 91.25 4 PRO B CA 1
ATOM 1338 C C . PRO B 1 4 ? 2.385 -14.023 2.572 1 91.25 4 PRO B C 1
ATOM 1340 O O . PRO B 1 4 ? 3.535 -13.922 2.137 1 91.25 4 PRO B O 1
ATOM 1343 N N . GLY B 1 5 ? 1.374 -14.516 1.944 1 94.44 5 GLY B N 1
ATOM 1344 C CA . GLY B 1 5 ? 1.585 -14.961 0.577 1 94.44 5 GLY B CA 1
ATOM 1345 C C . GLY B 1 5 ? 2.084 -13.859 -0.341 1 94.44 5 GLY B C 1
ATOM 1346 O O . GLY B 1 5 ? 3.055 -14.047 -1.077 1 94.44 5 GLY B O 1
ATOM 1347 N N . GLY B 1 6 ? 1.363 -12.711 -0.316 1 94.81 6 GLY B N 1
ATOM 1348 C CA . GLY B 1 6 ? 1.798 -11.555 -1.086 1 94.81 6 GLY B CA 1
ATOM 1349 C C . GLY B 1 6 ? 3.191 -11.078 -0.718 1 94.81 6 GLY B C 1
ATOM 1350 O O . GLY B 1 6 ? 3.979 -10.711 -1.593 1 94.81 6 GLY B O 1
ATOM 1351 N N . GLN B 1 7 ? 3.479 -11.164 0.571 1 91.94 7 GLN B N 1
ATOM 1352 C CA . GLN B 1 7 ? 4.797 -10.773 1.057 1 91.94 7 GLN B CA 1
ATOM 1353 C C . GLN B 1 7 ? 5.887 -11.664 0.466 1 91.94 7 GLN B C 1
ATOM 1355 O O . GLN B 1 7 ? 6.891 -11.164 -0.05 1 91.94 7 GLN B O 1
ATOM 1360 N N . GLY B 1 8 ? 5.641 -12.93 0.594 1 94.94 8 GLY B N 1
ATOM 1361 C CA . GLY B 1 8 ? 6.598 -13.875 0.035 1 94.94 8 GLY B CA 1
ATOM 1362 C C . GLY B 1 8 ? 6.762 -13.734 -1.467 1 94.94 8 GLY B C 1
ATOM 1363 O O . GLY B 1 8 ? 7.879 -13.797 -1.981 1 94.94 8 GLY B O 1
ATOM 1364 N N . LEU B 1 9 ? 5.676 -13.523 -2.156 1 96.88 9 LEU B N 1
ATOM 1365 C CA . LEU B 1 9 ? 5.695 -13.406 -3.609 1 96.88 9 LEU B CA 1
ATOM 1366 C C . LEU B 1 9 ? 6.504 -12.188 -4.043 1 96.88 9 LEU B C 1
ATOM 1368 O O . LEU B 1 9 ? 7.301 -12.266 -4.98 1 96.88 9 LEU B O 1
ATOM 1372 N N . SER B 1 10 ? 6.285 -11.047 -3.404 1 96.56 10 SER B N 1
ATOM 1373 C CA . SER B 1 10 ? 7.023 -9.836 -3.727 1 96.56 10 SER B CA 1
ATOM 1374 C C . SER B 1 10 ? 8.523 -10.031 -3.553 1 96.56 10 SER B C 1
ATOM 1376 O O . SER B 1 10 ? 9.312 -9.688 -4.438 1 96.56 10 SER B O 1
ATOM 1378 N N . ARG B 1 11 ? 8.883 -10.672 -2.439 1 94.88 11 ARG B N 1
ATOM 1379 C CA . ARG B 1 11 ? 10.297 -10.945 -2.184 1 94.88 11 ARG B CA 1
ATOM 1380 C C . ARG B 1 11 ? 10.867 -11.898 -3.227 1 94.88 11 ARG B C 1
ATOM 1382 O O . ARG B 1 11 ? 11.977 -11.703 -3.715 1 94.88 11 ARG B O 1
ATOM 1389 N N . TYR B 1 12 ? 10.117 -12.898 -3.557 1 98 12 TYR B N 1
ATOM 1390 C CA . TYR B 1 12 ? 10.562 -13.898 -4.52 1 98 12 TYR B CA 1
ATOM 1391 C C . TYR B 1 12 ? 10.875 -13.258 -5.867 1 98 12 TYR B C 1
ATOM 1393 O O . TYR B 1 12 ? 11.891 -13.562 -6.492 1 98 12 TYR B O 1
ATOM 1401 N N . LEU B 1 13 ? 10.008 -12.344 -6.348 1 98.25 13 LEU B N 1
ATOM 1402 C CA . LEU B 1 13 ? 10.203 -11.703 -7.641 1 98.25 13 LEU B CA 1
ATOM 1403 C C . LEU B 1 13 ? 11.43 -10.797 -7.613 1 98.25 13 LEU B C 1
ATOM 1405 O O . LEU B 1 13 ? 12.172 -10.719 -8.594 1 98.25 13 LEU B O 1
ATOM 1409 N N . LEU B 1 14 ? 11.633 -10.164 -6.473 1 97.06 14 LEU B N 1
ATOM 1410 C CA . LEU B 1 14 ? 12.805 -9.305 -6.34 1 97.06 14 LEU B CA 1
ATOM 1411 C C . LEU B 1 14 ? 14.086 -10.141 -6.297 1 97.06 14 LEU B C 1
ATOM 1413 O O . LEU B 1 14 ? 15.102 -9.758 -6.879 1 97.06 14 LEU B O 1
ATOM 1417 N N . ASP B 1 15 ? 14.016 -11.273 -5.672 1 97.44 15 ASP B N 1
ATOM 1418 C CA . ASP B 1 15 ? 15.156 -12.172 -5.539 1 97.44 15 ASP B CA 1
ATOM 1419 C C . ASP B 1 15 ? 15.43 -12.914 -6.844 1 97.44 15 ASP B C 1
ATOM 1421 O O . ASP B 1 15 ? 16.547 -13.391 -7.074 1 97.44 15 ASP B O 1
ATOM 1425 N N . ASN B 1 16 ? 14.43 -13.078 -7.652 1 98.12 16 ASN B N 1
ATOM 1426 C CA . ASN B 1 16 ? 14.516 -13.867 -8.875 1 98.12 16 ASN B CA 1
ATOM 1427 C C . ASN B 1 16 ? 13.977 -13.102 -10.078 1 98.12 16 ASN B C 1
ATOM 1429 O O . ASN B 1 16 ? 12.992 -13.523 -10.695 1 98.12 16 ASN B O 1
ATOM 1433 N N . PRO B 1 17 ? 14.664 -12.008 -10.492 1 98.12 17 PRO B N 1
ATOM 1434 C CA . PRO B 1 17 ? 14.148 -11.148 -11.555 1 98.12 17 PRO B CA 1
ATOM 1435 C C . PRO B 1 17 ? 13.93 -11.898 -12.867 1 98.12 17 PRO B C 1
ATOM 1437 O O . PRO B 1 17 ? 13.094 -11.5 -13.68 1 98.12 17 PRO B O 1
ATOM 1440 N N . LYS B 1 18 ? 14.562 -13.016 -13.07 1 97.81 18 LYS B N 1
ATOM 1441 C CA . LYS B 1 18 ? 14.422 -13.797 -14.297 1 97.81 18 LYS B CA 1
ATOM 1442 C C . LYS B 1 18 ? 13.008 -14.328 -14.453 1 97.81 18 LYS B C 1
ATOM 1444 O O . LYS B 1 18 ? 12.57 -14.625 -15.57 1 97.81 18 LYS B O 1
ATOM 1449 N N . MET B 1 19 ? 12.289 -14.422 -13.391 1 97.31 19 MET B N 1
ATOM 1450 C CA . MET B 1 19 ? 10.93 -14.938 -13.406 1 97.31 19 MET B CA 1
ATOM 1451 C C . MET B 1 19 ? 9.992 -14 -14.164 1 97.31 19 MET B C 1
ATOM 1453 O O . MET B 1 19 ? 8.961 -14.43 -14.68 1 97.31 19 MET B O 1
ATOM 1457 N N . VAL B 1 20 ? 10.406 -12.672 -14.203 1 98.44 20 VAL B N 1
ATOM 1458 C CA . VAL B 1 20 ? 9.438 -11.734 -14.758 1 98.44 20 VAL B CA 1
ATOM 1459 C C . VAL B 1 20 ? 10.086 -10.906 -15.867 1 98.44 20 VAL B C 1
ATOM 1461 O O . VAL B 1 20 ? 9.398 -10.188 -16.594 1 98.44 20 VAL B O 1
ATOM 1464 N N . GLN B 1 21 ? 11.383 -10.992 -16.047 1 98.44 21 GLN B N 1
ATOM 1465 C CA . GLN B 1 21 ? 12.086 -10.148 -17.016 1 98.44 21 GLN B CA 1
ATOM 1466 C C . GLN B 1 21 ? 11.484 -10.289 -18.406 1 98.44 21 GLN B C 1
ATOM 1468 O O . GLN B 1 21 ? 11.344 -11.398 -18.922 1 98.44 21 GLN B O 1
ATOM 1473 N N . LYS B 1 22 ? 11.047 -9.188 -19.016 1 98.25 22 LYS B N 1
ATOM 1474 C CA . LYS B 1 22 ? 10.516 -9.055 -20.375 1 98.25 22 LYS B CA 1
ATOM 1475 C C . LYS B 1 22 ? 9.18 -9.781 -20.516 1 98.25 22 LYS B C 1
ATOM 1477 O O . LYS B 1 22 ? 8.758 -10.094 -21.625 1 98.25 22 LYS B O 1
ATOM 1482 N N . LYS B 1 23 ? 8.516 -10.078 -19.422 1 98.38 23 LYS B N 1
ATOM 1483 C CA . LYS B 1 23 ? 7.266 -10.828 -19.453 1 98.38 23 LYS B CA 1
ATOM 1484 C C . LYS B 1 23 ? 6.066 -9.922 -19.203 1 98.38 23 LYS B C 1
ATOM 1486 O O . LYS B 1 23 ? 6.207 -8.867 -18.578 1 98.38 23 LYS B O 1
ATOM 1491 N N . LYS B 1 24 ? 4.965 -10.367 -19.734 1 98.56 24 LYS B N 1
ATOM 1492 C CA . LYS B 1 24 ? 3.662 -9.812 -19.375 1 98.56 24 LYS B CA 1
ATOM 1493 C C . LYS B 1 24 ? 3.096 -10.508 -18.141 1 98.56 24 LYS B C 1
ATOM 1495 O O . LYS B 1 24 ? 2.846 -11.711 -18.156 1 98.56 24 LYS B O 1
ATOM 1500 N N . VAL B 1 25 ? 2.85 -9.68 -17.062 1 98.81 25 VAL B N 1
ATOM 1501 C CA . VAL B 1 25 ? 2.523 -10.258 -15.766 1 98.81 25 VAL B CA 1
ATOM 1502 C C . VAL B 1 25 ? 1.159 -9.75 -15.305 1 98.81 25 VAL B C 1
ATOM 1504 O O . VAL B 1 25 ? 0.886 -8.547 -15.359 1 98.81 25 VAL B O 1
ATOM 1507 N N . LEU B 1 26 ? 0.273 -10.648 -14.891 1 98.81 26 LEU B N 1
ATOM 1508 C CA . LEU B 1 26 ? -0.982 -10.312 -14.227 1 98.81 26 LEU B CA 1
ATOM 1509 C C . LEU B 1 26 ? -0.891 -10.586 -12.727 1 98.81 26 LEU B C 1
ATOM 1511 O O . LEU B 1 26 ? -0.583 -11.703 -12.312 1 98.81 26 LEU B O 1
ATOM 1515 N N . ASP B 1 27 ? -1.057 -9.586 -11.922 1 98.81 27 ASP B N 1
ATOM 1516 C CA . ASP B 1 27 ? -1.145 -9.711 -10.469 1 98.81 27 ASP B CA 1
ATOM 1517 C C . ASP B 1 27 ? -2.6 -9.773 -10.016 1 98.81 27 ASP B C 1
ATOM 1519 O O . ASP B 1 27 ? -3.25 -8.742 -9.852 1 98.81 27 ASP B O 1
ATOM 1523 N N . LEU B 1 28 ? -3.139 -10.969 -9.773 1 98.5 28 LEU B N 1
ATOM 1524 C CA . LEU B 1 28 ? -4.527 -11.188 -9.391 1 98.5 28 LEU B CA 1
ATOM 1525 C C . LEU B 1 28 ? -4.703 -11.047 -7.879 1 98.5 28 LEU B C 1
ATOM 1527 O O . LEU B 1 28 ? -3.967 -11.664 -7.102 1 98.5 28 LEU B O 1
ATOM 1531 N N . GLY B 1 29 ? -5.797 -10.328 -7.434 1 97.12 29 GLY B N 1
ATOM 1532 C CA . GLY B 1 29 ? -5.891 -10.008 -6.02 1 97.12 29 GLY B CA 1
ATOM 1533 C C . GLY B 1 29 ? -4.707 -9.203 -5.508 1 97.12 29 GLY B C 1
ATOM 1534 O O . GLY B 1 29 ? -4.078 -9.578 -4.516 1 97.12 29 GLY B O 1
ATOM 1535 N N . SER B 1 30 ? -4.453 -8.023 -6.098 1 97 30 SER B N 1
ATOM 1536 C CA . SER B 1 30 ? -3.174 -7.336 -5.973 1 97 30 SER B CA 1
ATOM 1537 C C . SER B 1 30 ? -3.068 -6.594 -4.645 1 97 30 SER B C 1
ATOM 1539 O O . SER B 1 30 ? -1.967 -6.27 -4.195 1 97 30 SER B O 1
ATOM 1541 N N . GLY B 1 31 ? -4.262 -6.258 -4.047 1 94.12 31 GLY B N 1
ATOM 1542 C CA . GLY B 1 31 ? -4.203 -5.461 -2.83 1 94.12 31 GLY B CA 1
ATOM 1543 C C . GLY B 1 31 ? -3.541 -4.113 -3.031 1 94.12 31 GLY B C 1
ATOM 1544 O O . GLY B 1 31 ? -3.934 -3.348 -3.912 1 94.12 31 GLY B O 1
ATOM 1545 N N . CYS B 1 32 ? -2.512 -3.881 -2.254 1 93.5 32 CYS B N 1
ATOM 1546 C CA . CYS B 1 32 ? -1.828 -2.598 -2.35 1 93.5 32 CYS B CA 1
ATOM 1547 C C . CYS B 1 32 ? -0.849 -2.588 -3.518 1 93.5 32 CYS B C 1
ATOM 1549 O O . CYS B 1 32 ? -0.181 -1.581 -3.766 1 93.5 32 CYS B O 1
ATOM 1551 N N . GLY B 1 33 ? -0.678 -3.684 -4.211 1 96.31 33 GLY B N 1
ATOM 1552 C CA . GLY B 1 33 ? 0.092 -3.734 -5.445 1 96.31 33 GLY B CA 1
ATOM 1553 C C . GLY B 1 33 ? 1.558 -4.055 -5.219 1 96.31 33 GLY B C 1
ATOM 1554 O O . GLY B 1 33 ? 2.381 -3.883 -6.121 1 96.31 33 GLY B O 1
ATOM 1555 N N . ALA B 1 34 ? 1.906 -4.539 -4.023 1 95.88 34 ALA B N 1
ATOM 1556 C CA . ALA B 1 34 ? 3.305 -4.812 -3.705 1 95.88 34 ALA B CA 1
ATOM 1557 C C . ALA B 1 34 ? 3.91 -5.801 -4.699 1 95.88 34 ALA B C 1
ATOM 1559 O O . ALA B 1 34 ? 5.027 -5.602 -5.18 1 95.88 34 ALA B O 1
ATOM 1560 N N . THR B 1 35 ? 3.176 -6.828 -5.035 1 97.94 35 THR B N 1
ATOM 1561 C CA . THR B 1 35 ? 3.688 -7.848 -5.945 1 97.94 35 THR B CA 1
ATOM 1562 C C . THR B 1 35 ? 3.795 -7.293 -7.367 1 97.94 35 THR B C 1
ATOM 1564 O O . THR B 1 35 ? 4.781 -7.543 -8.062 1 97.94 35 THR B O 1
ATOM 1567 N N . ALA B 1 36 ? 2.793 -6.535 -7.812 1 98.62 36 ALA B N 1
ATOM 1568 C CA . ALA B 1 36 ? 2.828 -5.883 -9.117 1 98.62 36 ALA B CA 1
ATOM 1569 C C . ALA B 1 36 ? 4.027 -4.945 -9.234 1 98.62 36 ALA B C 1
ATOM 1571 O O . ALA B 1 36 ? 4.715 -4.93 -10.258 1 98.62 36 ALA B O 1
ATOM 1572 N N . ILE B 1 37 ? 4.293 -4.242 -8.211 1 98.12 37 ILE B N 1
ATOM 1573 C CA . ILE B 1 37 ? 5.402 -3.295 -8.188 1 98.12 37 ILE B CA 1
ATOM 1574 C C . ILE B 1 37 ? 6.73 -4.055 -8.203 1 98.12 37 ILE B C 1
ATOM 1576 O O . ILE B 1 37 ? 7.648 -3.691 -8.945 1 98.12 37 ILE B O 1
ATOM 1580 N N . ALA B 1 38 ? 6.832 -5.137 -7.426 1 98.19 38 ALA B N 1
ATOM 1581 C CA . ALA B 1 38 ? 8.031 -5.969 -7.438 1 98.19 38 ALA B CA 1
ATOM 1582 C C . ALA B 1 38 ? 8.312 -6.504 -8.836 1 98.19 38 ALA B C 1
ATOM 1584 O O . ALA B 1 38 ? 9.469 -6.523 -9.281 1 98.19 38 ALA B O 1
ATOM 1585 N N . ALA B 1 39 ? 7.25 -6.906 -9.516 1 98.81 39 ALA B N 1
ATOM 1586 C CA . ALA B 1 39 ? 7.406 -7.387 -10.891 1 98.81 39 ALA B CA 1
ATOM 1587 C C . ALA B 1 39 ? 7.953 -6.289 -11.797 1 98.81 39 ALA B C 1
ATOM 1589 O O . ALA B 1 39 ? 8.859 -6.527 -12.594 1 98.81 39 ALA B O 1
ATOM 1590 N N . THR B 1 40 ? 7.395 -5.078 -11.656 1 98.62 40 THR B N 1
ATOM 1591 C CA . THR B 1 40 ? 7.832 -3.936 -12.453 1 98.62 40 THR B CA 1
ATOM 1592 C C . THR B 1 40 ? 9.297 -3.611 -12.172 1 98.62 40 THR B C 1
ATOM 1594 O O . THR B 1 40 ? 10.094 -3.471 -13.102 1 98.62 40 THR B O 1
ATOM 1597 N N . LEU B 1 41 ? 9.672 -3.596 -10.938 1 97.62 41 LEU B N 1
ATOM 1598 C CA . LEU B 1 41 ? 11.031 -3.279 -10.523 1 97.62 41 LEU B CA 1
ATOM 1599 C C . LEU B 1 41 ? 12.008 -4.348 -11.008 1 97.62 41 LEU B C 1
ATOM 1601 O O . LEU B 1 41 ? 13.188 -4.062 -11.227 1 97.62 41 LEU B O 1
ATOM 1605 N N . SER B 1 42 ? 11.531 -5.562 -11.219 1 98.31 42 SER B N 1
ATOM 1606 C CA . SER B 1 42 ? 12.367 -6.691 -11.594 1 98.31 42 SER B CA 1
ATOM 1607 C C . SER B 1 42 ? 12.453 -6.844 -13.109 1 98.31 42 SER B C 1
ATOM 1609 O O . SER B 1 42 ? 13.039 -7.805 -13.609 1 98.31 42 SER B O 1
ATOM 1611 N N . GLY B 1 43 ? 11.789 -5.988 -13.859 1 98.44 43 GLY B N 1
ATOM 1612 C CA . GLY B 1 43 ? 12.078 -5.914 -15.281 1 98.44 43 GLY B CA 1
ATOM 1613 C C . GLY B 1 43 ? 10.953 -6.469 -16.141 1 98.44 43 GLY B C 1
ATOM 1614 O O . GLY B 1 43 ? 11.164 -6.75 -17.328 1 98.44 43 GLY B O 1
ATOM 1615 N N . ALA B 1 44 ? 9.797 -6.664 -15.602 1 98.75 44 ALA B N 1
ATOM 1616 C CA . ALA B 1 44 ? 8.656 -7.07 -16.422 1 98.75 44 ALA B CA 1
ATOM 1617 C C . ALA B 1 44 ? 8.406 -6.07 -17.547 1 98.75 44 ALA B C 1
ATOM 1619 O O . ALA B 1 44 ? 8.609 -4.863 -17.375 1 98.75 44 ALA B O 1
ATOM 1620 N N . SER B 1 45 ? 8 -6.586 -18.719 1 98.38 45 SER B N 1
ATOM 1621 C CA . SER B 1 45 ? 7.715 -5.703 -19.844 1 98.38 45 SER B CA 1
ATOM 1622 C C . SER B 1 45 ? 6.363 -5.008 -19.688 1 98.38 45 SER B C 1
ATOM 1624 O O . SER B 1 45 ? 6.191 -3.865 -20.109 1 98.38 45 SER B O 1
ATOM 1626 N N . GLN B 1 46 ? 5.43 -5.727 -19.109 1 98.31 46 GLN B N 1
ATOM 1627 C CA . GLN B 1 46 ? 4.086 -5.23 -18.828 1 98.31 46 GLN B CA 1
ATOM 1628 C C . GLN B 1 46 ? 3.516 -5.859 -17.562 1 98.31 46 GLN B C 1
ATOM 1630 O O . GLN B 1 46 ? 3.672 -7.062 -17.328 1 98.31 46 GLN B O 1
ATOM 1635 N N . VAL B 1 47 ? 2.928 -5.004 -16.734 1 98.75 47 VAL B N 1
ATOM 1636 C CA . VAL B 1 47 ? 2.281 -5.484 -15.516 1 98.75 47 VAL B CA 1
ATOM 1637 C C . VAL B 1 47 ? 0.868 -4.91 -15.422 1 98.75 47 VAL B C 1
ATOM 1639 O O . VAL B 1 47 ? 0.654 -3.723 -15.672 1 98.75 47 VAL B O 1
ATOM 1642 N N . VAL B 1 48 ? -0.088 -5.742 -15.172 1 98.56 48 VAL B N 1
ATOM 1643 C CA . VAL B 1 48 ? -1.456 -5.344 -14.859 1 98.56 48 VAL B CA 1
ATOM 1644 C C . VAL B 1 48 ? -1.854 -5.883 -13.484 1 98.56 48 VAL B C 1
ATOM 1646 O O . VAL B 1 48 ? -1.617 -7.055 -13.18 1 98.56 48 VAL B O 1
ATOM 1649 N N . ALA B 1 49 ? -2.33 -5.027 -12.648 1 98.31 49 ALA B N 1
ATOM 1650 C CA . ALA B 1 49 ? -2.863 -5.43 -11.352 1 98.31 49 ALA B CA 1
ATOM 1651 C C . ALA B 1 49 ? -4.383 -5.566 -11.398 1 98.31 49 ALA B C 1
ATOM 1653 O O . ALA B 1 49 ? -5.055 -4.836 -12.125 1 98.31 49 ALA B O 1
ATOM 1654 N N . ASN B 1 50 ? -4.914 -6.527 -10.648 1 98.19 50 ASN B N 1
ATOM 1655 C CA . ASN B 1 50 ? -6.355 -6.73 -10.562 1 98.19 50 ASN B CA 1
ATOM 1656 C C . ASN B 1 50 ? -6.816 -6.895 -9.117 1 98.19 50 ASN B C 1
ATOM 1658 O O . ASN B 1 50 ? -6.242 -7.691 -8.367 1 98.19 50 ASN B O 1
ATOM 1662 N N . ASP B 1 51 ? -7.762 -6.137 -8.781 1 96.88 51 ASP B N 1
ATOM 1663 C CA . ASP B 1 51 ? -8.43 -6.238 -7.484 1 96.88 51 ASP B CA 1
ATOM 1664 C C . ASP B 1 51 ? -9.844 -5.672 -7.551 1 96.88 51 ASP B C 1
ATOM 1666 O O . ASP B 1 51 ? -10.055 -4.582 -8.086 1 96.88 51 ASP B O 1
ATOM 1670 N N . ILE B 1 52 ? -10.734 -6.355 -7.016 1 95.25 52 ILE B N 1
ATOM 1671 C CA . ILE B 1 52 ? -12.125 -5.941 -7.156 1 95.25 52 ILE B CA 1
ATOM 1672 C C . ILE B 1 52 ? -12.438 -4.824 -6.16 1 95.25 52 ILE B C 1
ATOM 1674 O O . ILE B 1 52 ? -13.477 -4.168 -6.262 1 95.25 52 ILE B O 1
ATOM 1678 N N . ASP B 1 53 ? -11.594 -4.672 -5.121 1 91.44 53 ASP B N 1
ATOM 1679 C CA . ASP B 1 53 ? -11.75 -3.566 -4.18 1 91.44 53 ASP B CA 1
ATOM 1680 C C . ASP B 1 53 ? -11.234 -2.262 -4.781 1 91.44 53 ASP B C 1
ATOM 1682 O O . ASP B 1 53 ? -10.047 -2.137 -5.074 1 91.44 53 ASP B O 1
ATOM 1686 N N . PRO B 1 54 ? -12.047 -1.301 -4.859 1 86.38 54 PRO B N 1
ATOM 1687 C CA . PRO B 1 54 ? -11.609 -0.039 -5.465 1 86.38 54 PRO B CA 1
ATOM 1688 C C . PRO B 1 54 ? -10.531 0.663 -4.648 1 86.38 54 PRO B C 1
ATOM 1690 O O . PRO B 1 54 ? -9.734 1.431 -5.203 1 86.38 54 PRO B O 1
ATOM 1693 N N . VAL B 1 55 ? -10.469 0.448 -3.391 1 86.56 55 VAL B N 1
ATOM 1694 C CA . VAL B 1 55 ? -9.461 1.06 -2.533 1 86.56 55 VAL B CA 1
ATOM 1695 C C . VAL B 1 55 ? -8.07 0.57 -2.938 1 86.56 55 VAL B C 1
ATOM 1697 O O . VAL B 1 55 ? -7.086 1.302 -2.811 1 86.56 55 VAL B O 1
ATOM 1700 N N . ALA B 1 56 ? -8.078 -0.651 -3.49 1 91.69 56 ALA B N 1
ATOM 1701 C CA . ALA B 1 56 ? -6.812 -1.225 -3.93 1 91.69 56 ALA B CA 1
ATOM 1702 C C . ALA B 1 56 ? -6.188 -0.389 -5.043 1 91.69 56 ALA B C 1
ATOM 1704 O O . ALA B 1 56 ? -4.98 -0.13 -5.035 1 91.69 56 ALA B O 1
ATOM 1705 N N . ALA B 1 57 ? -6.988 0.095 -5.973 1 90.5 57 ALA B N 1
ATOM 1706 C CA . ALA B 1 57 ? -6.488 0.895 -7.086 1 90.5 57 ALA B CA 1
ATOM 1707 C C . ALA B 1 57 ? -5.816 2.172 -6.586 1 90.5 57 ALA B C 1
ATOM 1709 O O . ALA B 1 57 ? -4.742 2.541 -7.062 1 90.5 57 ALA B O 1
ATOM 1710 N N . ALA B 1 58 ? -6.414 2.797 -5.652 1 86.94 58 ALA B N 1
ATOM 1711 C CA . ALA B 1 58 ? -5.863 4.023 -5.086 1 86.94 58 ALA B CA 1
ATOM 1712 C C . ALA B 1 58 ? -4.543 3.754 -4.367 1 86.94 58 ALA B C 1
ATOM 1714 O O . ALA B 1 58 ? -3.592 4.527 -4.496 1 86.94 58 ALA B O 1
ATOM 1715 N N . ALA B 1 59 ? -4.508 2.68 -3.613 1 91.56 59 ALA B N 1
ATOM 1716 C CA . ALA B 1 59 ? -3.297 2.301 -2.891 1 91.56 59 ALA B CA 1
ATOM 1717 C C . ALA B 1 59 ? -2.15 2.02 -3.857 1 91.56 59 ALA B C 1
ATOM 1719 O O . ALA B 1 59 ? -1.006 2.402 -3.598 1 91.56 59 ALA B O 1
ATOM 1720 N N . ILE B 1 60 ? -2.469 1.39 -4.934 1 94.38 60 ILE B N 1
ATOM 1721 C CA . ILE B 1 60 ? -1.446 1.021 -5.906 1 94.38 60 ILE B CA 1
ATOM 1722 C C . ILE B 1 60 ? -0.829 2.283 -6.508 1 94.38 60 ILE B C 1
ATOM 1724 O O . ILE B 1 60 ? 0.391 2.365 -6.672 1 94.38 60 ILE B O 1
ATOM 1728 N N . VAL B 1 61 ? -1.636 3.227 -6.805 1 90.88 61 VAL B N 1
ATOM 1729 C CA . VAL B 1 61 ? -1.145 4.484 -7.355 1 90.88 61 VAL B CA 1
ATOM 1730 C C . VAL B 1 61 ? -0.171 5.133 -6.375 1 90.88 61 VAL B C 1
ATOM 1732 O O . VAL B 1 61 ? 0.924 5.551 -6.758 1 90.88 61 VAL B O 1
ATOM 1735 N N . LEU B 1 62 ? -0.561 5.191 -5.141 1 90.5 62 LEU B N 1
ATOM 1736 C CA . LEU B 1 62 ? 0.272 5.777 -4.098 1 90.5 62 LEU B CA 1
ATOM 1737 C C . LEU B 1 62 ? 1.596 5.031 -3.973 1 90.5 62 LEU B C 1
ATOM 1739 O O . LEU B 1 62 ? 2.656 5.648 -3.869 1 90.5 62 LEU B O 1
ATOM 1743 N N . ASN B 1 63 ? 1.522 3.74 -4.078 1 93.88 63 ASN B N 1
ATOM 1744 C CA . ASN B 1 63 ? 2.721 2.924 -3.918 1 93.88 63 ASN B CA 1
ATOM 1745 C C . ASN B 1 63 ? 3.648 3.047 -5.125 1 93.88 63 ASN B C 1
ATOM 1747 O O . ASN B 1 63 ? 4.871 3.002 -4.98 1 93.88 63 ASN B O 1
ATOM 1751 N N . CYS B 1 64 ? 3.059 3.154 -6.297 1 93.75 64 CYS B N 1
ATOM 1752 C CA . CYS B 1 64 ? 3.877 3.395 -7.48 1 93.75 64 CYS B CA 1
ATOM 1753 C C . CYS B 1 64 ? 4.691 4.672 -7.332 1 93.75 64 CYS B C 1
ATOM 1755 O O . CYS B 1 64 ? 5.891 4.688 -7.613 1 93.75 64 CYS B O 1
ATOM 1757 N N . GLU B 1 65 ? 4.043 5.645 -6.855 1 88.25 65 GLU B N 1
ATOM 1758 C CA . GLU B 1 65 ? 4.719 6.922 -6.66 1 88.25 65 GLU B CA 1
ATOM 1759 C C . GLU B 1 65 ? 5.824 6.809 -5.617 1 88.25 65 GLU B C 1
ATOM 1761 O O . GLU B 1 65 ? 6.934 7.312 -5.82 1 88.25 65 GLU B O 1
ATOM 1766 N N . LEU B 1 66 ? 5.496 6.191 -4.539 1 90.81 66 LEU B N 1
ATOM 1767 C CA . LEU B 1 66 ? 6.457 5.996 -3.461 1 90.81 66 LEU B CA 1
ATOM 1768 C C . LEU B 1 66 ? 7.715 5.305 -3.973 1 90.81 66 LEU B C 1
ATOM 1770 O O . LEU B 1 66 ? 8.82 5.582 -3.5 1 90.81 66 LEU B O 1
ATOM 1774 N N . ASN B 1 67 ? 7.566 4.418 -4.984 1 93.19 67 ASN B N 1
ATOM 1775 C CA . ASN B 1 67 ? 8.68 3.621 -5.484 1 93.19 67 ASN B CA 1
ATOM 1776 C C . ASN B 1 67 ? 9.227 4.184 -6.797 1 93.19 67 ASN B C 1
ATOM 1778 O O . ASN B 1 67 ? 10.023 3.533 -7.469 1 93.19 67 ASN B O 1
ATOM 1782 N N . ASN B 1 68 ? 8.75 5.324 -7.191 1 90.44 68 ASN B N 1
ATOM 1783 C CA . ASN B 1 68 ? 9.227 6.07 -8.352 1 90.44 68 ASN B CA 1
ATOM 1784 C C . ASN B 1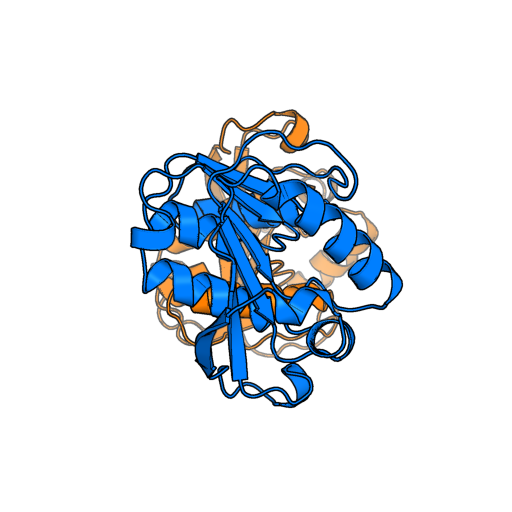 68 ? 9.047 5.273 -9.641 1 90.44 68 ASN B C 1
ATOM 1786 O O . ASN B 1 68 ? 9.969 5.188 -10.461 1 90.44 68 ASN B O 1
ATOM 1790 N N . ILE B 1 69 ? 7.906 4.625 -9.781 1 93.06 69 ILE B N 1
ATOM 1791 C CA . ILE B 1 69 ? 7.602 3.943 -11.039 1 93.06 69 ILE B CA 1
ATOM 1792 C C . ILE B 1 69 ? 6.324 4.52 -11.641 1 93.06 69 ILE B C 1
ATOM 1794 O O . ILE B 1 69 ? 5.516 5.133 -10.93 1 93.06 69 ILE B O 1
ATOM 1798 N N . ASP B 1 70 ? 6.191 4.355 -12.953 1 92.69 70 ASP B N 1
ATOM 1799 C CA . ASP B 1 70 ? 4.969 4.777 -13.625 1 92.69 70 ASP B CA 1
ATOM 1800 C C . ASP B 1 70 ? 3.758 4.012 -13.102 1 92.69 70 ASP B C 1
ATOM 1802 O O . ASP B 1 70 ? 3.887 2.867 -12.656 1 92.69 70 ASP B O 1
ATOM 1806 N N . PRO B 1 71 ? 2.627 4.637 -13.117 1 91.81 71 PRO B N 1
ATOM 1807 C CA . PRO B 1 71 ? 1.42 3.953 -12.648 1 91.81 71 PRO B CA 1
ATOM 1808 C C . PRO B 1 71 ? 1.17 2.633 -13.367 1 91.81 71 PRO B C 1
ATOM 1810 O O . PRO B 1 71 ? 1.32 2.553 -14.586 1 91.81 71 PRO B O 1
ATOM 1813 N N . ILE B 1 72 ? 0.854 1.641 -12.602 1 95.94 72 ILE B N 1
ATOM 1814 C CA . ILE B 1 72 ? 0.477 0.331 -13.117 1 95.94 72 ILE B CA 1
ATOM 1815 C C . ILE B 1 72 ? -1.021 0.305 -13.414 1 95.94 72 ILE B C 1
ATOM 1817 O O . ILE B 1 72 ? -1.829 0.759 -12.602 1 95.94 72 ILE B O 1
ATOM 1821 N N . PRO B 1 73 ? -1.43 -0.14 -14.672 1 95.88 73 PRO B N 1
ATOM 1822 C CA . PRO B 1 73 ? -2.865 -0.307 -14.914 1 95.88 73 PRO B CA 1
ATOM 1823 C C . PRO B 1 73 ? -3.527 -1.245 -13.906 1 95.88 73 PRO B C 1
ATOM 1825 O O . PRO B 1 73 ? -2.973 -2.299 -13.578 1 95.88 73 PRO B O 1
ATOM 1828 N N . VAL B 1 74 ? -4.723 -0.839 -13.391 1 95.69 74 VAL B N 1
ATOM 1829 C CA . VAL B 1 74 ? -5.461 -1.633 -12.414 1 95.69 74 VAL B CA 1
ATOM 1830 C C . VAL B 1 74 ? -6.852 -1.96 -12.961 1 95.69 74 VAL B C 1
ATOM 1832 O O . VAL B 1 74 ? -7.605 -1.059 -13.336 1 95.69 74 VAL B O 1
ATOM 1835 N N . LEU B 1 75 ? -7.141 -3.219 -13.062 1 96.31 75 LEU B N 1
ATOM 1836 C CA . LEU B 1 75 ? -8.484 -3.678 -13.406 1 96.31 75 LEU B CA 1
ATOM 1837 C C . LEU B 1 75 ? -9.297 -3.969 -12.148 1 96.31 75 LEU B C 1
ATOM 1839 O O . LEU B 1 75 ? -8.828 -4.676 -11.25 1 96.31 75 LEU B O 1
ATOM 1843 N N . THR B 1 76 ? -10.531 -3.48 -12.047 1 95.12 76 THR B N 1
ATOM 1844 C CA . THR B 1 76 ? -11.328 -3.648 -10.836 1 95.12 76 THR B CA 1
ATOM 1845 C C . THR B 1 76 ? -12.477 -4.625 -11.078 1 95.12 76 THR B C 1
ATOM 1847 O O . THR B 1 76 ? -13.25 -4.914 -10.164 1 95.12 76 THR B O 1
ATOM 1850 N N . GLU B 1 77 ? -12.539 -5.098 -12.258 1 96.44 77 GLU B N 1
ATOM 1851 C CA . GLU B 1 77 ? -13.547 -6.109 -12.555 1 96.44 77 GLU B CA 1
ATOM 1852 C C . GLU B 1 77 ? -13.133 -7.477 -12.023 1 96.44 77 GLU B C 1
ATOM 1854 O O . GLU B 1 77 ? -11.938 -7.75 -11.859 1 96.44 77 GLU B O 1
ATOM 1859 N N . ASN B 1 78 ? -14.102 -8.336 -11.719 1 97.81 78 ASN B N 1
ATOM 1860 C CA . ASN B 1 78 ? -13.812 -9.727 -11.383 1 97.81 78 ASN B CA 1
ATOM 1861 C C . ASN B 1 78 ? -13.367 -10.516 -12.609 1 97.81 78 ASN B C 1
ATOM 1863 O O . ASN B 1 78 ? -14.164 -10.727 -13.531 1 97.81 78 ASN B O 1
ATOM 1867 N N . LEU B 1 79 ? -12.164 -10.992 -12.641 1 97.94 79 LEU B N 1
ATOM 1868 C CA . LEU B 1 79 ? -11.617 -11.672 -13.805 1 97.94 79 LEU B CA 1
ATOM 1869 C C . LEU B 1 79 ? -11.844 -13.18 -13.711 1 97.94 79 LEU B C 1
ATOM 1871 O O . LEU B 1 79 ? -11.703 -13.891 -14.711 1 97.94 79 LEU B O 1
ATOM 1875 N N . ILE B 1 80 ? -12.086 -13.68 -12.562 1 97.81 80 ILE B N 1
ATOM 1876 C CA . ILE B 1 80 ? -12.211 -15.117 -12.359 1 97.81 80 ILE B CA 1
ATOM 1877 C C . ILE B 1 80 ? -13.375 -15.656 -13.188 1 97.81 80 ILE B C 1
ATOM 1879 O O . ILE B 1 80 ? -14.508 -15.172 -13.062 1 97.81 80 ILE B O 1
ATOM 1883 N N . GLY B 1 81 ? -13.141 -16.578 -14.016 1 96.44 81 GLY B N 1
ATOM 1884 C CA . GLY B 1 81 ? -14.164 -17.172 -14.859 1 96.44 81 GLY B CA 1
ATOM 1885 C C . GLY B 1 81 ? -14.25 -16.547 -16.234 1 96.44 81 GLY B C 1
ATOM 1886 O O . GLY B 1 81 ? -15.023 -17 -17.078 1 96.44 81 GLY B O 1
ATOM 1887 N N . THR B 1 82 ? -13.43 -15.531 -16.453 1 96.88 82 THR B N 1
ATOM 1888 C CA . THR B 1 82 ? -13.453 -14.859 -17.734 1 96.88 82 THR B CA 1
ATOM 1889 C C . THR B 1 82 ? -12.234 -15.234 -18.578 1 96.88 82 THR B C 1
ATOM 1891 O O . THR B 1 82 ? -11.328 -15.914 -18.078 1 96.88 82 THR B O 1
ATOM 1894 N N . ASP B 1 83 ? -12.312 -14.844 -19.828 1 94.94 83 ASP B N 1
ATOM 1895 C CA . ASP B 1 83 ? -11.148 -14.977 -20.703 1 94.94 83 ASP B CA 1
ATOM 1896 C C . ASP B 1 83 ? -10.242 -13.758 -20.609 1 94.94 83 ASP B C 1
ATOM 1898 O O . ASP B 1 83 ? -10.617 -12.656 -21 1 94.94 83 ASP B O 1
ATOM 1902 N N . ILE B 1 84 ? -9.039 -13.977 -20.094 1 92.75 84 ILE B N 1
ATOM 1903 C CA . ILE B 1 84 ? -8.156 -12.844 -19.828 1 92.75 84 ILE B CA 1
ATOM 1904 C C . ILE B 1 84 ? -7.098 -12.75 -20.922 1 92.75 84 ILE B C 1
ATOM 1906 O O . ILE B 1 84 ? -6.227 -11.875 -20.875 1 92.75 84 ILE B O 1
ATOM 1910 N N . GLY B 1 85 ? -7.148 -13.5 -21.891 1 91.5 85 GLY B N 1
ATOM 1911 C CA . GLY B 1 85 ? -6.156 -13.492 -22.953 1 91.5 85 GLY B CA 1
ATOM 1912 C C . GLY B 1 85 ? -4.84 -14.117 -22.547 1 91.5 85 GLY B C 1
ATOM 1913 O O . GLY B 1 85 ? -4.816 -15.07 -21.766 1 91.5 85 GLY B O 1
ATOM 1914 N N . LYS B 1 86 ? -3.705 -13.68 -23.203 1 92 86 LYS B N 1
ATOM 1915 C CA . LYS B 1 86 ? -2.42 -14.344 -23.031 1 92 86 LYS B CA 1
ATOM 1916 C C . LYS B 1 86 ? -1.532 -13.586 -22.047 1 92 86 LYS B C 1
ATOM 1918 O O . LYS B 1 86 ? -1.334 -12.383 -22.188 1 92 86 LYS B O 1
ATOM 1923 N N . TRP B 1 87 ? -1.081 -14.266 -21.109 1 97.19 87 TRP B N 1
ATOM 1924 C CA . TRP B 1 87 ? -0.101 -13.781 -20.141 1 97.19 87 TRP B CA 1
ATOM 1925 C C . TRP B 1 87 ? 1.088 -14.734 -20.047 1 97.19 87 TRP B C 1
ATOM 1927 O O . TRP B 1 87 ? 0.937 -15.945 -20.234 1 97.19 87 TRP B O 1
ATOM 1937 N N . ASP B 1 88 ? 2.244 -14.102 -19.859 1 98 88 ASP B N 1
ATOM 1938 C CA . ASP B 1 88 ? 3.402 -14.961 -19.641 1 98 88 ASP B CA 1
ATOM 1939 C C . ASP B 1 88 ? 3.396 -15.523 -18.219 1 98 88 ASP B C 1
ATOM 1941 O O . ASP B 1 88 ? 3.801 -16.672 -17.984 1 98 88 ASP B O 1
ATOM 1945 N N . LEU B 1 89 ? 2.904 -14.734 -17.281 1 98.44 89 LEU B N 1
ATOM 1946 C CA . LEU B 1 89 ? 2.93 -15.109 -15.875 1 98.44 89 LEU B CA 1
ATOM 1947 C C . LEU B 1 89 ? 1.73 -14.523 -15.141 1 98.44 89 LEU B C 1
ATOM 1949 O O . LEU B 1 89 ? 1.411 -13.344 -15.297 1 98.44 89 LEU B O 1
ATOM 1953 N N . ILE B 1 90 ? 1.033 -15.352 -14.383 1 98.62 90 ILE B N 1
ATOM 1954 C CA . ILE B 1 90 ? 0.007 -14.938 -13.43 1 98.62 90 ILE B CA 1
ATOM 1955 C C . ILE B 1 90 ? 0.508 -15.156 -12 1 98.62 90 ILE B C 1
ATOM 1957 O O . ILE B 1 90 ? 1.052 -16.219 -11.688 1 98.62 90 ILE B O 1
ATOM 1961 N N . VAL B 1 91 ? 0.404 -14.125 -11.164 1 98.75 91 VAL B N 1
ATOM 1962 C CA . VAL B 1 91 ? 0.801 -14.25 -9.766 1 98.75 91 VAL B CA 1
ATOM 1963 C C . VAL B 1 91 ? -0.395 -13.961 -8.859 1 98.75 91 VAL B C 1
ATOM 1965 O O . VAL B 1 91 ? -1.237 -13.125 -9.188 1 98.75 91 VAL B O 1
ATOM 1968 N N . LEU B 1 92 ? -0.526 -14.703 -7.781 1 98.25 92 LEU B N 1
ATOM 1969 C CA . LEU B 1 92 ? -1.576 -14.43 -6.809 1 98.25 92 LEU B CA 1
ATOM 1970 C C . LEU B 1 92 ? -1.142 -14.852 -5.406 1 98.25 92 LEU B C 1
ATOM 1972 O O . LEU B 1 92 ? -0.525 -15.898 -5.234 1 98.25 92 LEU B O 1
ATOM 1976 N N . GLY B 1 93 ? -1.325 -13.977 -4.492 1 96.88 93 GLY B N 1
ATOM 1977 C CA . GLY B 1 93 ? -0.995 -14.203 -3.094 1 96.88 93 GLY B CA 1
ATOM 1978 C C . GLY B 1 93 ? -2.213 -14.227 -2.189 1 96.88 93 GLY B C 1
ATOM 1979 O O . GLY B 1 93 ? -3.021 -13.297 -2.203 1 96.88 93 GLY B O 1
ATOM 1980 N N . ASP B 1 94 ? -2.355 -15.281 -1.425 1 94.62 94 ASP B N 1
ATOM 1981 C CA . ASP B 1 94 ? -3.332 -15.398 -0.346 1 94.62 94 ASP B CA 1
ATOM 1982 C C . ASP B 1 94 ? -4.758 -15.391 -0.892 1 94.62 94 ASP B C 1
ATOM 1984 O O . ASP B 1 94 ? -5.664 -14.836 -0.264 1 94.62 94 ASP B O 1
ATOM 1988 N N . MET B 1 95 ? -4.969 -15.992 -2.023 1 96.69 95 MET B N 1
ATOM 1989 C CA . MET B 1 95 ? -6.27 -15.891 -2.674 1 96.69 95 MET B CA 1
ATOM 1990 C C . MET B 1 95 ? -7.137 -17.109 -2.35 1 96.69 95 MET B C 1
ATOM 1992 O O . MET B 1 95 ? -8.328 -17.125 -2.66 1 96.69 95 MET B O 1
ATOM 1996 N N . PHE B 1 96 ? -6.566 -18.109 -1.687 1 96.44 96 PHE B N 1
ATOM 1997 C CA . PHE B 1 96 ? -7.312 -19.312 -1.323 1 96.44 96 PHE B CA 1
ATOM 1998 C C . PHE B 1 96 ? -7.832 -19.203 0.107 1 96.44 96 PHE B C 1
ATOM 2000 O O . PHE B 1 96 ? -7.562 -20.078 0.931 1 96.44 96 PHE B O 1
ATOM 2007 N N . TYR B 1 97 ? -8.656 -18.188 0.374 1 91.81 97 TYR B N 1
ATOM 2008 C CA . TYR B 1 97 ? -8.961 -17.891 1.769 1 91.81 97 TYR B CA 1
ATOM 2009 C C . TYR B 1 97 ? -10.367 -18.359 2.125 1 91.81 97 TYR B C 1
ATOM 2011 O O . TYR B 1 97 ? -10.758 -18.344 3.295 1 91.81 97 TYR B O 1
ATOM 2019 N N . ASN B 1 98 ? -11.148 -18.844 1.218 1 94.31 98 ASN B N 1
ATOM 2020 C CA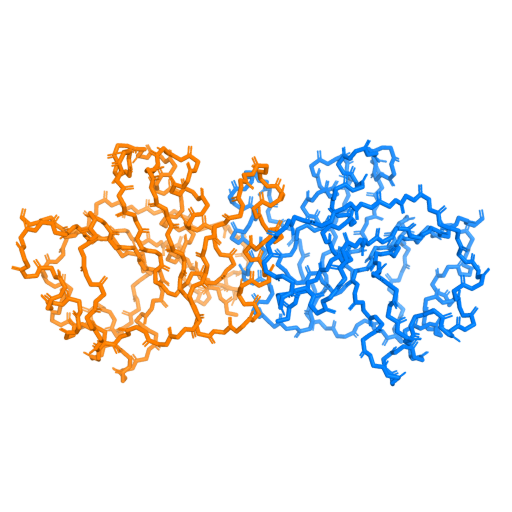 . ASN B 1 98 ? -12.414 -19.516 1.496 1 94.31 98 ASN B CA 1
ATOM 2021 C C . ASN B 1 98 ? -12.734 -20.562 0.426 1 94.31 98 ASN B C 1
ATOM 2023 O O . ASN B 1 98 ? -12.125 -20.562 -0.646 1 94.31 98 ASN B O 1
ATOM 2027 N N . GLU B 1 99 ? -13.688 -21.391 0.753 1 94.75 99 GLU B N 1
ATOM 2028 C CA . GLU B 1 99 ? -13.969 -22.562 -0.064 1 94.75 99 GLU B CA 1
ATOM 2029 C C . GLU B 1 99 ? -14.516 -22.172 -1.431 1 94.75 99 GLU B C 1
ATOM 2031 O O . GLU B 1 99 ? -14.055 -22.672 -2.459 1 94.75 99 GLU B O 1
ATOM 2036 N N . GLU B 1 100 ? -15.461 -21.312 -1.44 1 96.12 100 GLU B N 1
ATOM 2037 C CA . GLU B 1 100 ? -16.109 -20.922 -2.686 1 96.12 100 GLU B CA 1
ATOM 2038 C C . GLU B 1 100 ? -15.102 -20.297 -3.654 1 96.12 100 GLU B C 1
ATOM 2040 O O . GLU B 1 100 ? -15.07 -20.641 -4.836 1 96.12 100 GLU B O 1
ATOM 2045 N N . LEU B 1 101 ? -14.312 -19.469 -3.148 1 96.56 101 LEU B N 1
ATOM 2046 C CA . LEU B 1 101 ? -13.305 -18.828 -3.982 1 96.56 101 LEU B CA 1
ATOM 2047 C C . LEU B 1 101 ? -12.258 -19.828 -4.449 1 96.56 101 LEU B C 1
ATOM 2049 O O . LEU B 1 101 ? -11.859 -19.812 -5.617 1 96.56 101 LEU B O 1
ATOM 2053 N N . ALA B 1 102 ? -11.812 -20.672 -3.561 1 97.12 102 ALA B N 1
ATOM 2054 C CA . ALA B 1 102 ? -10.805 -21.672 -3.893 1 97.12 102 ALA B CA 1
ATOM 2055 C C . ALA B 1 102 ? -11.25 -22.531 -5.07 1 97.12 102 ALA B C 1
ATOM 2057 O O . ALA B 1 102 ? -10.477 -22.766 -6.004 1 97.12 102 ALA B O 1
ATOM 2058 N N . ASP B 1 103 ? -12.484 -22.922 -5.055 1 96.69 103 ASP B N 1
ATOM 2059 C CA . ASP B 1 103 ? -13.023 -23.781 -6.102 1 96.69 103 ASP B CA 1
ATOM 2060 C C . ASP B 1 103 ? -13.086 -23.047 -7.438 1 96.69 103 ASP B C 1
ATOM 2062 O O . ASP B 1 103 ? -12.617 -23.547 -8.453 1 96.69 103 ASP B O 1
ATOM 2066 N N . SER B 1 104 ? -13.648 -21.875 -7.434 1 97.62 104 SER B N 1
ATOM 2067 C CA . SER B 1 104 ? -13.781 -21.094 -8.656 1 97.62 104 SER B CA 1
ATOM 2068 C C . SER B 1 104 ? -12.422 -20.688 -9.211 1 97.62 104 SER B C 1
ATOM 2070 O O . SER B 1 104 ? -12.203 -20.734 -10.422 1 97.62 104 SER B O 1
ATOM 2072 N N . LEU B 1 105 ? -11.539 -20.391 -8.305 1 97.69 105 LEU B N 1
ATOM 2073 C CA . LEU B 1 105 ? -10.203 -19.953 -8.68 1 97.69 105 LEU B CA 1
ATOM 2074 C C . LEU B 1 105 ? -9.414 -21.094 -9.312 1 97.69 105 LEU B C 1
ATOM 2076 O O . LEU B 1 105 ? -8.812 -20.922 -10.375 1 97.69 105 LEU B O 1
ATOM 2080 N N . SER B 1 106 ? -9.422 -22.234 -8.688 1 96.94 106 SER B N 1
ATOM 2081 C CA . SER B 1 106 ? -8.68 -23.375 -9.195 1 96.94 106 SER B CA 1
ATOM 2082 C C . SER B 1 106 ? -9.172 -23.781 -10.578 1 96.94 106 SER B C 1
ATOM 2084 O O . SER B 1 106 ? -8.367 -24.031 -11.477 1 96.94 106 SER B O 1
ATOM 2086 N N . GLU B 1 107 ? -10.469 -23.812 -10.75 1 96.56 107 GLU B N 1
ATOM 2087 C CA . GLU B 1 107 ? -11.047 -24.156 -12.039 1 96.56 107 GLU B CA 1
ATOM 2088 C C . GLU B 1 107 ? -10.641 -23.156 -13.117 1 96.56 107 GLU B C 1
ATOM 2090 O O . GLU B 1 107 ? -10.266 -23.547 -14.227 1 96.56 107 GLU B O 1
ATOM 2095 N N . TRP B 1 108 ? -10.703 -21.953 -12.766 1 97.62 108 TRP B N 1
ATOM 2096 C CA . TRP B 1 108 ? -10.383 -20.875 -13.703 1 97.62 108 TRP B CA 1
ATOM 2097 C C . TRP B 1 108 ? -8.898 -20.875 -14.055 1 97.62 108 TRP B C 1
ATOM 2099 O O . TRP B 1 108 ? -8.531 -20.766 -15.227 1 97.62 108 TRP B O 1
ATOM 2109 N N . LEU B 1 109 ? -7.996 -21.062 -13.094 1 97 109 LEU B N 1
ATOM 2110 C CA . LEU B 1 109 ? -6.551 -21.094 -13.312 1 97 109 LEU B CA 1
ATOM 2111 C C . LEU B 1 109 ? -6.148 -22.266 -14.18 1 97 109 LEU B C 1
ATOM 2113 O O . LEU B 1 109 ? -5.262 -22.156 -15.031 1 97 109 LEU B O 1
ATOM 2117 N N . LYS B 1 110 ? -6.809 -23.406 -13.977 1 95.31 110 LYS B N 1
ATOM 2118 C CA . LYS B 1 110 ? -6.539 -24.578 -14.812 1 95.31 110 LYS B CA 1
ATOM 2119 C C . LYS B 1 110 ? -6.77 -24.25 -16.281 1 95.31 110 LYS B C 1
ATOM 2121 O O . LYS B 1 110 ? -5.969 -24.641 -17.141 1 95.31 110 LYS B O 1
ATOM 2126 N N . LYS B 1 111 ? -7.812 -23.531 -16.484 1 95 111 LYS B N 1
ATOM 2127 C CA . LYS B 1 111 ? -8.125 -23.141 -17.859 1 95 111 LYS B CA 1
ATOM 2128 C C . LYS B 1 111 ? -7.105 -22.156 -18.391 1 95 111 LYS B C 1
ATOM 2130 O O . LYS B 1 111 ? -6.719 -22.219 -19.562 1 95 111 LYS B O 1
ATOM 2135 N N . CYS B 1 112 ? -6.598 -21.25 -17.578 1 95.06 112 CYS B N 1
ATOM 2136 C CA . CYS B 1 112 ? -5.66 -20.219 -17.984 1 95.06 112 CYS B CA 1
ATOM 2137 C C . CYS B 1 112 ? -4.312 -20.812 -18.375 1 95.06 112 CYS B C 1
ATOM 2139 O O . CYS B 1 112 ? -3.641 -20.312 -19.281 1 95.06 112 CYS B O 1
ATOM 2141 N N . ILE B 1 113 ? -3.959 -21.922 -17.766 1 93.31 113 ILE B N 1
ATOM 2142 C CA . ILE B 1 113 ? -2.611 -22.438 -17.969 1 93.31 113 ILE B CA 1
ATOM 2143 C C . ILE B 1 113 ? -2.645 -23.562 -19 1 93.31 113 ILE B C 1
ATOM 2145 O O . ILE B 1 113 ? -1.602 -24.125 -19.359 1 93.31 113 ILE B O 1
ATOM 2149 N N . GLN B 1 114 ? -3.807 -23.844 -19.438 1 89.12 114 GLN B N 1
ATOM 2150 C CA . GLN B 1 114 ? -3.967 -24.969 -20.359 1 89.12 114 GLN B CA 1
ATOM 2151 C C . GLN B 1 114 ? -3.336 -24.656 -21.719 1 89.12 114 GLN B C 1
ATOM 2153 O O . GLN B 1 114 ? -3.053 -25.578 -22.5 1 89.12 114 GLN B O 1
ATOM 2158 N N . ASP B 1 115 ? -3.105 -23.406 -21.984 1 83.94 115 ASP B N 1
ATOM 2159 C CA . ASP B 1 115 ? -2.545 -23.031 -23.266 1 83.94 115 ASP B CA 1
ATOM 2160 C C . ASP B 1 115 ? -1.086 -23.469 -23.391 1 83.94 115 ASP B C 1
ATOM 2162 O O . ASP B 1 115 ? -0.507 -23.438 -24.469 1 83.94 115 ASP B O 1
ATOM 2166 N N . GLY B 1 116 ? -0.427 -23.828 -22.328 1 83.5 116 GLY B N 1
ATOM 2167 C CA . GLY B 1 116 ? 0.932 -24.344 -22.344 1 83.5 116 GLY B CA 1
ATOM 2168 C C . GLY B 1 116 ? 1.986 -23.25 -22.359 1 83.5 116 GLY B C 1
ATOM 2169 O O . GLY B 1 116 ? 3.178 -23.531 -22.5 1 83.5 116 GLY B O 1
ATOM 2170 N N . HIS B 1 117 ? 1.572 -22.031 -22.25 1 91.44 117 HIS B N 1
ATOM 2171 C CA . HIS B 1 117 ? 2.521 -20.922 -22.328 1 91.44 117 HIS B CA 1
ATOM 2172 C C . HIS B 1 117 ? 2.52 -20.109 -21.031 1 91.44 117 HIS B C 1
ATOM 2174 O O . HIS B 1 117 ? 3.555 -19.578 -20.625 1 91.44 117 HIS B O 1
ATOM 2180 N N . THR B 1 118 ? 1.427 -20.141 -20.328 1 96.19 118 THR B N 1
ATOM 2181 C CA . THR B 1 118 ? 1.26 -19.281 -19.156 1 96.19 118 THR B CA 1
ATOM 2182 C C . THR B 1 118 ? 1.835 -19.953 -17.906 1 96.19 118 THR B C 1
ATOM 2184 O O . THR B 1 118 ? 1.491 -21.094 -17.594 1 96.19 118 THR B O 1
ATOM 2187 N N . GLU B 1 119 ? 2.801 -19.234 -17.219 1 97.56 119 GLU B N 1
ATOM 2188 C CA . GLU B 1 119 ? 3.326 -19.656 -15.922 1 97.56 119 GLU B CA 1
ATOM 2189 C C . GLU B 1 119 ? 2.471 -19.109 -14.781 1 97.56 119 GLU B C 1
ATOM 2191 O O . GLU B 1 119 ? 1.726 -18.156 -14.953 1 97.56 119 GLU B O 1
ATOM 2196 N N . LEU B 1 120 ? 2.602 -19.812 -13.664 1 98.06 120 LEU B N 1
ATOM 2197 C CA . LEU B 1 120 ? 1.812 -19.438 -12.5 1 98.06 120 LEU B CA 1
ATOM 2198 C C . LEU B 1 120 ? 2.67 -19.438 -11.242 1 98.06 120 LEU B C 1
ATOM 2200 O O . LEU B 1 120 ? 3.457 -20.375 -11.023 1 98.06 120 LEU B O 1
ATOM 2204 N N . LEU B 1 121 ? 2.586 -18.344 -10.445 1 98.62 121 LEU B N 1
ATOM 2205 C CA . LEU B 1 121 ? 3.184 -18.297 -9.117 1 98.62 121 LEU B CA 1
ATOM 2206 C C . LEU B 1 121 ? 2.125 -18 -8.055 1 98.62 121 LEU B C 1
ATOM 2208 O O . LEU B 1 121 ? 1.338 -17.062 -8.203 1 98.62 121 LEU B O 1
ATOM 2212 N N . ILE B 1 122 ? 2.109 -18.797 -7.043 1 98.5 122 ILE B N 1
ATOM 2213 C CA . ILE B 1 122 ? 1.173 -18.609 -5.941 1 98.5 122 ILE B CA 1
ATOM 2214 C C . ILE B 1 122 ? 1.941 -18.484 -4.625 1 98.5 122 ILE B C 1
ATOM 2216 O O . ILE B 1 122 ? 2.824 -19.297 -4.336 1 98.5 122 ILE B O 1
ATOM 2220 N N . GLY B 1 123 ? 1.706 -17.422 -3.895 1 97.88 123 GLY B N 1
ATOM 2221 C CA . GLY B 1 123 ? 2.158 -17.312 -2.516 1 97.88 123 GLY B CA 1
ATOM 2222 C C . GLY B 1 123 ? 1.079 -17.656 -1.507 1 97.88 123 GLY B C 1
ATOM 2223 O O . GLY B 1 123 ? -0.014 -17.094 -1.538 1 97.88 123 GLY B O 1
ATOM 2224 N N . ASP B 1 124 ? 1.356 -18.578 -0.619 1 96.81 124 ASP B N 1
ATOM 2225 C CA . ASP B 1 124 ? 0.383 -19.031 0.371 1 96.81 124 ASP B CA 1
ATOM 2226 C C . ASP B 1 124 ? 1.079 -19.594 1.613 1 96.81 124 ASP B C 1
ATOM 2228 O O . ASP B 1 124 ? 2.041 -20.359 1.504 1 96.81 124 ASP B O 1
ATOM 2232 N N . PRO B 1 125 ? 0.591 -19.234 2.77 1 94.38 125 PRO B N 1
ATOM 2233 C CA . PRO B 1 125 ? 1.244 -19.703 4 1 94.38 125 PRO B CA 1
ATOM 2234 C C . PRO B 1 125 ? 0.816 -21.109 4.41 1 94.38 125 PRO B C 1
ATOM 2236 O O . PRO B 1 125 ? 1.198 -21.578 5.48 1 94.38 125 PRO B O 1
ATOM 2239 N N . GLY B 1 126 ? 0.051 -21.75 3.627 1 93.69 126 GLY B N 1
ATOM 2240 C CA . GLY B 1 126 ? -0.465 -23.062 3.965 1 93.69 126 GLY B CA 1
ATOM 2241 C C . GLY B 1 126 ? -1.906 -23.047 4.438 1 93.69 126 GLY B C 1
ATOM 2242 O O . GLY B 1 126 ? -2.275 -23.766 5.363 1 93.69 126 GLY B O 1
ATOM 2243 N N . ARG B 1 127 ? -2.715 -22.266 3.836 1 92.81 127 ARG B N 1
ATOM 2244 C CA . ARG B 1 127 ? -4.137 -22.203 4.16 1 92.81 127 ARG B CA 1
ATOM 2245 C C . ARG B 1 127 ? -4.836 -23.5 3.814 1 92.81 127 ARG B C 1
ATOM 2247 O O . ARG B 1 127 ? -4.508 -24.156 2.818 1 92.81 127 ARG B O 1
ATOM 2254 N N . PRO B 1 128 ? -5.859 -23.781 4.574 1 94.56 128 PRO B N 1
ATOM 2255 C CA . PRO B 1 128 ? -6.52 -25.078 4.398 1 94.56 128 PRO B CA 1
ATOM 2256 C C . PRO B 1 128 ? -7.129 -25.234 3.006 1 94.56 128 PRO B C 1
ATOM 2258 O O . PRO B 1 128 ? -7.031 -26.312 2.412 1 94.56 128 PRO B O 1
ATOM 2261 N N . TYR B 1 129 ? -7.73 -24.203 2.492 1 95.75 129 TYR B N 1
ATOM 2262 C CA . TYR B 1 129 ? -8.43 -24.297 1.217 1 95.75 129 TYR B CA 1
ATOM 2263 C C . TYR B 1 129 ? -7.441 -24.406 0.06 1 95.75 129 TYR B C 1
ATOM 2265 O O . TYR B 1 129 ? -7.824 -24.766 -1.059 1 95.75 129 TYR B O 1
ATOM 2273 N N . PHE B 1 130 ? -6.199 -24.062 0.355 1 96.5 130 PHE B N 1
ATOM 2274 C CA . PHE B 1 130 ? -5.168 -24.234 -0.662 1 96.5 130 PHE B CA 1
ATOM 2275 C C . PHE B 1 130 ? -4.566 -25.641 -0.601 1 96.5 130 PHE B C 1
ATOM 2277 O O . PHE B 1 130 ? -4.535 -26.344 -1.607 1 96.5 130 PHE B O 1
ATOM 2284 N N . VAL B 1 131 ? -4.148 -26.047 0.594 1 94.81 131 VAL B N 1
ATOM 2285 C CA . VAL B 1 131 ? -3.342 -27.25 0.736 1 94.81 131 VAL B CA 1
ATOM 2286 C C . VAL B 1 131 ? -4.207 -28.484 0.483 1 94.81 131 VAL B C 1
ATOM 2288 O O . VAL B 1 131 ? -3.695 -29.547 0.119 1 94.81 131 VAL B O 1
ATOM 2291 N N . THR B 1 132 ? -5.512 -28.359 0.649 1 95.06 132 THR B N 1
ATOM 2292 C CA . THR B 1 132 ? -6.383 -29.5 0.432 1 95.06 132 THR B CA 1
ATOM 2293 C C . THR B 1 132 ? -6.957 -29.484 -0.981 1 95.06 132 THR B C 1
ATOM 2295 O O . THR B 1 132 ? -7.648 -30.422 -1.386 1 95.06 132 THR B O 1
ATOM 2298 N N . ASN B 1 133 ? -6.75 -28.422 -1.703 1 95.38 133 ASN B N 1
ATOM 2299 C CA . ASN B 1 133 ? -7.258 -28.328 -3.066 1 95.38 133 ASN B CA 1
ATOM 2300 C C . ASN B 1 133 ? -6.461 -29.203 -4.031 1 95.38 133 ASN B C 1
ATOM 2302 O O . ASN B 1 133 ? -5.23 -29.203 -4.004 1 95.38 133 ASN B O 1
ATOM 2306 N N . GLN B 1 134 ? -7.113 -29.938 -4.914 1 93.25 134 GLN B N 1
ATOM 2307 C CA . GLN B 1 134 ? -6.457 -30.812 -5.871 1 93.25 134 GLN B CA 1
ATOM 2308 C C . GLN B 1 134 ? -5.52 -30.031 -6.785 1 93.25 134 GLN B C 1
ATOM 2310 O O . GLN B 1 134 ? -4.496 -30.562 -7.227 1 93.25 134 GLN B O 1
ATOM 2315 N N . PHE B 1 135 ? -5.844 -28.859 -6.934 1 94.12 135 PHE B N 1
ATOM 2316 C CA . PHE B 1 135 ? -5.047 -27.984 -7.785 1 94.12 135 PHE B CA 1
ATOM 2317 C C . PHE B 1 135 ? -3.617 -27.875 -7.27 1 94.12 135 PHE B C 1
ATOM 2319 O O . PHE B 1 135 ? -2.68 -27.719 -8.047 1 94.12 135 PHE B O 1
ATOM 2326 N N . GLN B 1 136 ? -3.434 -27.953 -5.988 1 94.5 136 GLN B N 1
ATOM 2327 C CA . GLN B 1 136 ? -2.131 -27.812 -5.348 1 94.5 136 GLN B CA 1
ATOM 2328 C C . GLN B 1 136 ? -1.162 -28.891 -5.816 1 94.5 136 GLN B C 1
ATOM 2330 O O . GLN B 1 136 ? 0.045 -28.656 -5.898 1 94.5 136 GLN B O 1
ATOM 2335 N N . ARG B 1 137 ? -1.638 -30 -6.266 1 93.62 137 ARG B N 1
ATOM 2336 C CA . ARG B 1 137 ? -0.814 -31.125 -6.688 1 93.62 137 ARG B CA 1
ATOM 2337 C C . ARG B 1 137 ? -0.117 -30.844 -8.008 1 93.62 137 ARG B C 1
ATOM 2339 O O . ARG B 1 137 ? 0.88 -31.484 -8.352 1 93.62 137 ARG B O 1
ATOM 2346 N N . MET B 1 138 ? -0.639 -29.891 -8.711 1 94.44 138 MET B N 1
ATOM 2347 C CA . MET B 1 138 ? -0.067 -29.531 -10 1 94.44 138 MET B CA 1
ATOM 2348 C C . MET B 1 138 ? 1.117 -28.578 -9.828 1 94.44 138 MET B C 1
ATOM 2350 O O . MET B 1 138 ? 1.862 -28.328 -10.773 1 94.44 138 MET B O 1
ATOM 2354 N N . LEU B 1 139 ? 1.253 -28.109 -8.648 1 97 139 LEU B N 1
ATOM 2355 C CA . LEU B 1 139 ? 2.227 -27.047 -8.391 1 97 139 LEU B CA 1
ATOM 2356 C C . LEU B 1 139 ? 3.459 -27.609 -7.684 1 97 139 LEU B C 1
ATOM 2358 O O . LEU B 1 139 ? 3.379 -28.625 -7.004 1 97 139 LEU B O 1
ATOM 2362 N N . HIS B 1 140 ? 4.598 -26.859 -7.844 1 97.31 140 HIS B N 1
ATOM 2363 C CA . HIS B 1 140 ? 5.852 -27.188 -7.172 1 97.31 140 HIS B CA 1
ATOM 2364 C C . HIS B 1 140 ? 6.281 -26.062 -6.227 1 97.31 140 HIS B C 1
ATOM 2366 O O . HIS B 1 140 ? 6.297 -24.891 -6.609 1 97.31 140 HIS B O 1
ATOM 2372 N N . LYS B 1 141 ? 6.562 -26.484 -5.016 1 97.81 141 LYS B N 1
ATOM 2373 C CA . LYS B 1 141 ? 7.113 -25.5 -4.082 1 97.81 141 LYS B CA 1
ATOM 2374 C C . LYS B 1 141 ? 8.516 -25.062 -4.504 1 97.81 141 LYS B C 1
ATOM 2376 O O . LYS B 1 141 ? 9.422 -25.906 -4.621 1 97.81 141 LYS B O 1
ATOM 2381 N N . VAL B 1 142 ? 8.75 -23.781 -4.652 1 98.19 142 VAL B N 1
ATOM 2382 C CA . VAL B 1 142 ? 10.016 -23.344 -5.23 1 98.19 142 VAL B CA 1
ATOM 2383 C C . VAL B 1 142 ? 10.781 -22.484 -4.219 1 98.19 142 VAL B C 1
ATOM 2385 O O . VAL B 1 142 ? 11.984 -22.266 -4.371 1 98.19 142 VAL B O 1
ATOM 2388 N N . SER B 1 143 ? 10.102 -22 -3.199 1 97.94 143 SER B N 1
ATOM 2389 C CA . SER B 1 143 ? 10.766 -21.188 -2.197 1 97.94 143 SER B CA 1
ATOM 2390 C C . SER B 1 143 ? 9.938 -21.078 -0.92 1 97.94 143 SER B C 1
ATOM 2392 O O . SER B 1 143 ? 8.766 -21.453 -0.908 1 97.94 143 SER B O 1
ATOM 2394 N N . GLU B 1 144 ? 10.547 -20.672 0.153 1 97 144 GLU B N 1
ATOM 2395 C CA . GLU B 1 144 ? 9.906 -20.359 1.428 1 97 144 GLU B CA 1
ATOM 2396 C C . GLU B 1 144 ? 10.539 -19.141 2.078 1 97 144 GLU B C 1
ATOM 2398 O O . GLU B 1 144 ? 11.742 -18.906 1.951 1 97 144 GLU B O 1
ATOM 2403 N N . TYR B 1 145 ? 9.719 -18.328 2.711 1 93.69 145 TYR B N 1
ATOM 2404 C CA . TYR B 1 145 ? 10.195 -17.125 3.387 1 93.69 145 TYR B CA 1
ATOM 2405 C C . TYR B 1 145 ? 9.688 -17.062 4.82 1 93.69 145 TYR B C 1
ATOM 2407 O O . TYR B 1 145 ? 8.531 -17.406 5.09 1 93.69 145 TYR B O 1
ATOM 2415 N N . ALA B 1 146 ? 10.594 -16.594 5.707 1 89.12 146 ALA B N 1
ATOM 2416 C CA . ALA B 1 146 ? 10.18 -16.297 7.074 1 89.12 146 ALA B CA 1
ATOM 2417 C C . ALA B 1 146 ? 9.445 -14.953 7.141 1 89.12 146 ALA B C 1
ATOM 2419 O O . ALA B 1 146 ? 9.797 -14.008 6.43 1 89.12 146 ALA B O 1
ATOM 2420 N N . LEU B 1 147 ? 8.43 -14.961 7.918 1 80.75 147 LEU B N 1
ATOM 2421 C CA . LEU B 1 147 ? 7.688 -13.719 8.125 1 80.75 147 LEU B CA 1
ATOM 2422 C C . LEU B 1 147 ? 8.266 -12.93 9.289 1 80.75 147 LEU B C 1
ATOM 2424 O O . LEU B 1 147 ? 8.766 -13.516 10.258 1 80.75 147 LEU B O 1
ATOM 2428 N N . PRO B 1 148 ? 8.297 -11.578 9.102 1 68.38 148 PRO B N 1
ATOM 2429 C CA . PRO B 1 148 ? 8.852 -10.789 10.203 1 68.38 148 PRO B CA 1
ATOM 2430 C C . PRO B 1 148 ? 8.133 -11.039 11.523 1 68.38 148 PRO B C 1
ATOM 2432 O O . PRO B 1 148 ? 6.941 -11.352 11.539 1 68.38 148 PRO B O 1
ATOM 2435 N N . LYS B 1 149 ? 8.914 -11.141 12.602 1 58.94 149 LYS B N 1
ATOM 2436 C CA . LYS B 1 149 ? 8.477 -11.469 13.953 1 58.94 149 LYS B CA 1
ATOM 2437 C C . LYS B 1 149 ? 7.441 -10.461 14.453 1 58.94 149 LYS B C 1
ATOM 2439 O O . LYS B 1 149 ? 7.766 -9.555 15.219 1 58.94 149 LYS B O 1
ATOM 2444 N N . SER B 1 150 ? 6.77 -9.828 13.531 1 57.25 150 SER B N 1
ATOM 2445 C CA . SER B 1 150 ? 5.738 -9.07 14.227 1 57.25 150 SER B CA 1
ATOM 2446 C C . SER B 1 150 ? 4.805 -10 15.008 1 57.25 150 SER B C 1
ATOM 2448 O O . SER B 1 150 ? 4.828 -11.211 14.812 1 57.25 150 SER B O 1
ATOM 2450 N N . SER B 1 151 ? 3.857 -9.484 15.844 1 54.19 151 SER B N 1
ATOM 2451 C CA . SER B 1 151 ? 3.074 -10.273 16.797 1 54.19 151 SER B CA 1
ATOM 2452 C C . SER B 1 151 ? 2.314 -11.391 16.078 1 54.19 151 SER B C 1
ATOM 2454 O O . SER B 1 151 ? 1.666 -11.156 15.055 1 54.19 151 SER B O 1
ATOM 2456 N N . PRO B 1 152 ? 2.73 -12.516 16.469 1 51.41 152 PRO B N 1
ATOM 2457 C CA . PRO B 1 152 ? 2.051 -13.719 15.984 1 51.41 152 PRO B CA 1
ATOM 2458 C C . PRO B 1 152 ? 0.552 -13.5 15.781 1 51.41 152 PRO B C 1
ATOM 2460 O O . PRO B 1 152 ? -0.045 -14.109 14.891 1 51.41 152 PRO B O 1
ATOM 2463 N N . GLU B 1 153 ? 0.013 -12.688 16.672 1 54.12 153 GLU B N 1
ATOM 2464 C CA . GLU B 1 153 ? -1.419 -12.422 16.562 1 54.12 153 GLU B CA 1
ATOM 2465 C C . GLU B 1 153 ? -1.766 -11.805 15.219 1 54.12 153 GLU B C 1
ATOM 2467 O O . GLU B 1 153 ? -2.84 -12.062 14.672 1 54.12 153 GLU B O 1
ATOM 2472 N N . GLU B 1 154 ? -0.725 -11.18 14.695 1 55.5 154 GLU B N 1
ATOM 2473 C CA . GLU B 1 154 ? -0.941 -10.477 13.43 1 55.5 154 GLU B CA 1
ATOM 2474 C C . GLU B 1 154 ? -0.871 -11.445 12.25 1 55.5 154 GLU B C 1
ATOM 2476 O O . GLU B 1 154 ? -1.525 -11.234 11.227 1 55.5 154 GLU B O 1
ATOM 2481 N N . TYR B 1 155 ? -0.159 -12.57 12.594 1 58.34 155 TYR B N 1
ATOM 2482 C CA . TYR B 1 155 ? 0.05 -13.477 11.469 1 58.34 155 TYR B CA 1
ATOM 2483 C C . TYR B 1 155 ? -0.789 -14.742 11.633 1 58.34 155 TYR B C 1
ATOM 2485 O O . TYR B 1 155 ? -0.47 -15.781 11.055 1 58.34 155 TYR B O 1
ATOM 2493 N N . ASN B 1 156 ? -1.817 -14.617 12.312 1 59.59 156 ASN B N 1
ATOM 2494 C CA . ASN B 1 156 ? -2.656 -15.773 12.586 1 59.59 156 ASN B CA 1
ATOM 2495 C C . ASN B 1 156 ? -1.819 -17.031 12.836 1 59.59 156 ASN B C 1
ATOM 2497 O O . ASN B 1 156 ? -2.152 -18.109 12.344 1 59.59 156 ASN B O 1
ATOM 2501 N N . GLY B 1 157 ? -0.686 -16.797 13.32 1 63.72 157 GLY B N 1
ATOM 2502 C CA . GLY B 1 157 ? 0.089 -17.953 13.75 1 63.72 157 GLY B CA 1
ATOM 2503 C C . GLY B 1 157 ? 1.095 -18.406 12.711 1 63.72 157 GLY B C 1
ATOM 2504 O O . GLY B 1 157 ? 1.934 -19.266 12.992 1 63.72 157 GLY B O 1
ATOM 2505 N N . SER B 1 158 ? 0.958 -18.016 11.469 1 73.44 158 SER B N 1
ATOM 2506 C CA . SER B 1 158 ? 1.918 -18.453 10.461 1 73.44 158 SER B CA 1
ATOM 2507 C C . SER B 1 158 ? 3.258 -17.734 10.633 1 73.44 158 SER B C 1
ATOM 2509 O O . SER B 1 158 ? 3.301 -16.531 10.875 1 73.44 158 SER B O 1
ATOM 2511 N N . THR B 1 159 ? 4.352 -18.562 10.547 1 82.75 159 THR B N 1
ATOM 2512 C CA . THR B 1 159 ? 5.688 -18 10.68 1 82.75 159 THR B CA 1
ATOM 2513 C C . THR B 1 159 ? 6.43 -18.047 9.344 1 82.75 159 THR B C 1
ATOM 2515 O O . THR B 1 159 ? 7.516 -17.484 9.211 1 82.75 159 THR B O 1
ATOM 2518 N N . LYS B 1 160 ? 5.77 -18.75 8.398 1 92.25 160 LYS B N 1
ATOM 2519 C CA . LYS B 1 160 ? 6.395 -18.859 7.086 1 92.25 160 LYS B CA 1
ATOM 2520 C C . LYS B 1 160 ? 5.355 -18.797 5.969 1 92.25 160 LYS B C 1
ATOM 2522 O O . LYS B 1 160 ? 4.156 -18.906 6.227 1 92.25 160 LYS B O 1
ATOM 2527 N N . THR B 1 161 ? 5.824 -18.469 4.836 1 95.19 161 THR B N 1
ATOM 2528 C CA . THR B 1 161 ? 5.004 -18.547 3.633 1 95.19 161 THR B CA 1
ATOM 2529 C C . THR B 1 161 ? 5.766 -19.266 2.516 1 95.1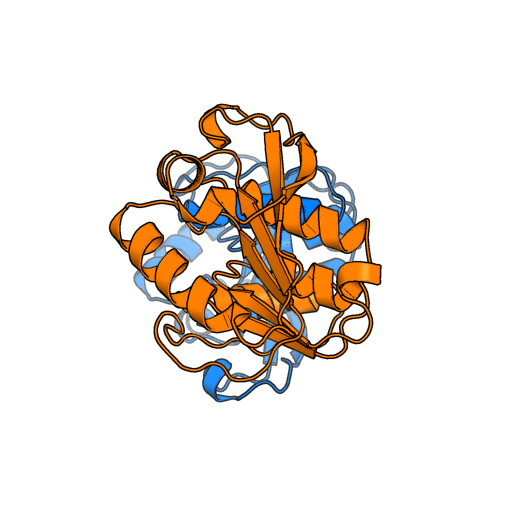9 161 THR B C 1
ATOM 2531 O O . THR B 1 161 ? 6.988 -19.406 2.578 1 95.19 161 THR B O 1
ATOM 2534 N N . PHE B 1 162 ? 5.023 -19.781 1.6 1 97.5 162 PHE B N 1
ATOM 2535 C CA . PHE B 1 162 ? 5.594 -20.625 0.556 1 97.5 162 PHE B CA 1
ATOM 2536 C C . PHE B 1 162 ? 5.215 -20.094 -0.827 1 97.5 162 PHE B C 1
ATOM 2538 O O . PHE B 1 162 ? 4.121 -19.562 -1.018 1 97.5 162 PHE B O 1
ATOM 2545 N N . ILE B 1 163 ? 6.16 -20.25 -1.729 1 98.5 163 ILE B N 1
ATOM 2546 C CA . ILE B 1 163 ? 5.918 -19.875 -3.121 1 98.5 163 ILE B CA 1
ATOM 2547 C C . ILE B 1 163 ? 5.801 -21.141 -3.973 1 98.5 163 ILE B C 1
ATOM 2549 O O . ILE B 1 163 ? 6.668 -22.016 -3.928 1 98.5 163 ILE B O 1
ATOM 2553 N N . TRP B 1 164 ? 4.711 -21.234 -4.691 1 98.38 164 TRP B N 1
ATOM 2554 C CA . TRP B 1 164 ? 4.414 -22.375 -5.551 1 98.38 164 TRP B CA 1
ATOM 2555 C C . TRP B 1 164 ? 4.418 -21.969 -7.02 1 98.38 164 TRP B C 1
ATOM 2557 O O . TRP B 1 164 ? 3.938 -20.891 -7.375 1 98.38 164 TRP B O 1
ATOM 2567 N N . ASN B 1 165 ? 4.926 -22.781 -7.82 1 98 165 ASN B N 1
ATOM 2568 C CA . ASN B 1 165 ? 5.09 -22.484 -9.242 1 98 165 ASN B CA 1
ATOM 2569 C C . ASN B 1 165 ? 4.461 -23.562 -10.117 1 98 165 ASN B C 1
ATOM 2571 O O . ASN B 1 165 ? 4.527 -24.75 -9.789 1 98 165 ASN B O 1
ATOM 2575 N N . TYR B 1 166 ? 3.773 -23.203 -11.109 1 94.5 166 TYR B N 1
ATOM 2576 C CA . TYR B 1 166 ? 3.43 -24.047 -12.242 1 94.5 166 TYR B CA 1
ATOM 2577 C C . TYR B 1 166 ? 4.172 -23.609 -13.5 1 94.5 166 TYR B C 1
ATOM 2579 O O . TYR B 1 166 ? 4.078 -22.453 -13.914 1 94.5 166 TYR B O 1
ATOM 2587 N N . GLN B 1 167 ? 4.906 -24.484 -14.062 1 86.44 167 GLN B N 1
ATOM 2588 C CA . GLN B 1 167 ? 5.543 -24.297 -15.359 1 86.44 167 GLN B CA 1
ATOM 2589 C C . GLN B 1 167 ? 5.012 -25.297 -16.375 1 86.44 167 GLN B C 1
ATOM 2591 O O . GLN B 1 167 ? 5.012 -26.5 -16.125 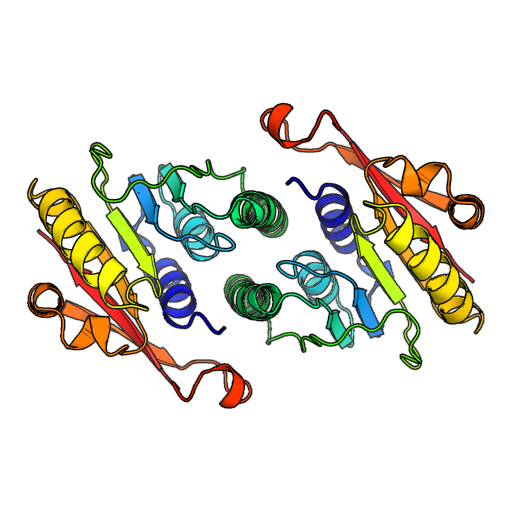1 86.44 167 GLN B O 1
ATOM 2596 N N . PRO B 1 168 ? 4.449 -24.719 -17.453 1 79.06 168 PRO B N 1
ATOM 2597 C CA . PRO B 1 168 ? 3.961 -25.625 -18.484 1 79.06 168 PRO B CA 1
ATOM 2598 C C . PRO B 1 168 ? 5.027 -26.625 -18.953 1 79.06 168 PRO B C 1
ATOM 2600 O O . PRO B 1 168 ? 6.223 -26.328 -18.875 1 79.06 168 PRO B O 1
#

Secondary structure (DSSP, 8-state):
---HHHHHHHHHHHH-GGGTTT-EEEEET-TTSHHHHHHHHTT-SEEEEE-S-HHHHHHHHHHHHHTT-PPPPEE-S--TTS-----SEEEEES---SHHHHHHHHHHHHHHHTTS--EEEEEES--HHHHTSGGGGG-EEEEEEEPP-S-GGGGTT--EEEEEEE--/---HHHHHHHHHHHH-GGGTTT-EEEEET-TTSHHHHHHHHTT-SEEEEE-S-HHHHHHHHHHHHHTT-PPPPEE-S--TTS-----SEEEEES---SHHHHHHHHHHHHHHHTTS--EEEEEES--HHHHTSGGGGG-EEEEEEEPP-S-GGGGTT--EEEEEEE--

Solvent-accessible surface area (backbone atoms only — not comparable to f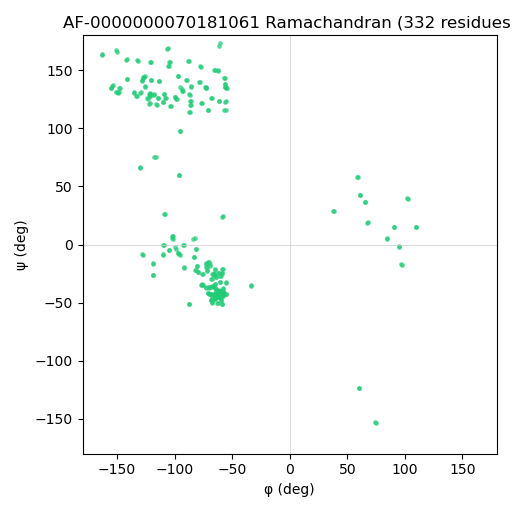ull-atom values): 17212 Å² total; per-residue (Å²): 98,58,54,51,5,38,43,38,42,21,50,48,33,57,76,37,31,80,81,31,47,70,26,38,35,39,22,44,63,30,50,49,25,52,43,44,49,25,32,51,75,29,42,28,67,39,57,38,31,26,29,64,51,55,62,27,52,28,32,27,47,41,44,24,54,74,67,73,44,77,75,67,55,64,43,51,64,82,59,79,78,56,89,83,76,90,45,46,30,40,36,36,30,55,68,33,78,40,65,70,51,25,53,52,46,47,56,36,50,53,60,62,35,64,77,56,64,24,28,38,40,36,12,36,58,68,42,68,46,37,73,69,33,75,64,48,74,72,42,41,80,75,50,74,38,77,51,77,88,56,62,48,81,55,38,76,66,55,56,44,17,31,33,31,36,36,76,100,99,58,52,52,5,38,43,40,42,21,51,47,31,58,76,38,30,78,80,32,47,70,25,38,34,38,22,44,62,29,51,48,27,51,42,44,49,25,33,49,76,28,42,28,66,38,58,38,32,25,29,64,50,54,61,26,52,30,32,26,47,40,44,23,55,75,68,73,44,75,76,67,55,65,44,51,64,82,59,80,77,56,87,83,76,88,46,46,29,39,36,36,29,55,68,34,79,41,65,71,51,25,53,52,45,47,57,35,50,53,60,62,36,63,78,56,65,24,27,37,39,36,11,36,56,68,42,68,44,38,71,70,33,75,63,47,73,71,42,42,82,77,49,74,37,78,52,78,88,55,63,49,82,55,38,76,66,54,57,44,18,32,33,30,37,36,73,100

InterPro domains:
  IPR029063 S-adenosyl-L-methionine-dependent methyltransferase superfamily [G3DSA:3.40.50.150] (1-158)
  IPR029063 S-adenosyl-L-methionine-dependent methyltransferase superfamily [SSF53335] (4-128)
  IPR050078 Ribosomal protein L11 methyltransferase PrmA [PTHR43648] (1-161)

Sequence (336 aa):
MYWPGGQGLSRYLLDNPKMVQKKKVLDLGSGCGATAIAATLSGASQVVANDIDPVAAAAIVLNCELNNIDPIPVLTENLIGTDIGKWDLIVLGDMFYNEELADSLSEWLKKCIQDGHTELLIGDPGRPYFVTNQFQRMLHKVSEYALPKSSPEEYNGSTKTFIWNYQPMYWPGGQGLSRYLLDNPKMVQKKKVLDLGSGCGATAIAATLSGASQVVANDIDPVAAAAIVLNCELNNIDPIPVLTENLIGTDIGKWDLIVLGDMFYNEELADSLSEWLKKCIQDGHTELLIGDPGRPYFVTNQFQRMLHKVSEYALPKSSPEEYNGSTKTFIWNYQP

Nearest PDB structures (foldseek):
  6h2u-assembly1_A  TM=7.004E-01  e=1.373E-09  Homo sapiens
  8rdl-assembly1_A  TM=6.271E-01  e=1.861E-10  Xenorhabdus doucetiae FRM16 = DSM 17909
  5je3-assembly2_B  TM=6.495E-01  e=3.055E-09  Burkholderia glumae
  5jdz-assembly1_B  TM=6.504E-01  e=1.238E-08  Burkholderia glumae
  5je6-assembly1_A  TM=5.874E-01  e=4.556E-09  Burkholderia glumae

Radius of gyration: 20.65 Å; Cα contacts (8 Å, |Δi|>4): 764; chains: 2; bounding box: 34×61×47 Å